Protein AF-V6LMS7-F1 (afdb_monomer_lite)

Sequence (254 aa):
MSVIQCRKATKDYTKKRDDMMTIQANDIIEVYKIEKNGWSHGKNLTTNTIGWFPHAFTVLNETENCDSQSQDYESLLNQELQIEHELRQKLVDVRQQKQLNIMFQIAPEAEELEQQNLLLKQQILLREKEVLLQKCELLRLLGTENDQIVYNNEVKNYSDLQKSQEKAVDTLSKLTEELTVQLVSEKTVCELQQKVDELNTKVRSARSESEGVKSKIVQDIGEQIKQQKDGRLEILLGIDYCDIADEYLKVVSK

Secondary structure (DSSP, 8-state):
----EEEEE-S-B--SSTTB--B-TT-EEEEEEE-TTSEEEEEETTT--EEEEEGGGEEE-TT--TTTTHHHHHHHHHHHHHHHHHHHHHHHHHHHHHHHHHHHHHHHHHHHHHHHHHHHHHHHHHHHHHHHHHHHHHHHHH--TTHHHHHHHHHHHHHHHHHHHHHHHHHHHHHHHHHHHHHHHHHHHHHHHHHHHHHHHHHHHHHHHHHHHHHHHHHHHHHHHHHHHHHHSSSS----HHHHHHHHHHHHT-

pLDDT: mean 79.02, std 15.74, range [36.0, 98.5]

InterPro domains:
  IPR001452 SH3 domain [PF00018] (8-55)
  IPR001452 SH3 domain [PS50002] (2-63)
  IPR001452 SH3 domain [SM00326] (5-62)
  IPR036028 SH3-like domain superfamily [SSF50044] (8-67)

Foldseek 3Di:
DDFPAKKFFQAWDDDPDPQADTDHGGWIWGFPDADPVQKTWTAGPVVRDTHIDGNVRIDGPPFDDPCVVVVVVVVVVVVVVVVVVVVVVVVVVVVVVVVVVVCVVVVVVVVVVVVVVVVVVVVVVVVVVVVVVVVLVVLVVVDDPVSVVVSVVVVVVVVVVVVVVVVVVVVVVVVVVVVVVVVVVVVVVVVVVVVVVVVVVVVVVVVVVVVVVVVVVVVVVVVVVVVVVVVPPPDDDPDDVVVVVVVVVVVVSD

Structure (mmCIF, N/CA/C/O backbone):
data_AF-V6LMS7-F1
#
_entry.id   AF-V6LMS7-F1
#
loop_
_atom_site.group_PDB
_atom_site.id
_atom_site.type_symbol
_atom_site.label_atom_id
_atom_site.label_alt_id
_atom_site.label_comp_id
_atom_site.label_asym_id
_atom_site.label_entity_id
_atom_site.label_seq_id
_atom_site.pdbx_PDB_ins_code
_atom_site.Cartn_x
_atom_site.Cartn_y
_atom_site.Cartn_z
_atom_site.occupancy
_atom_site.B_iso_or_equiv
_atom_site.auth_seq_id
_atom_site.auth_comp_id
_atom_site.auth_asym_id
_atom_site.auth_atom_id
_atom_site.pdbx_PDB_model_num
ATOM 1 N N . MET A 1 1 ? -23.914 9.404 23.014 1.00 65.31 1 MET A N 1
ATOM 2 C CA . MET A 1 1 ? -23.891 10.570 23.924 1.00 65.31 1 MET A CA 1
ATOM 3 C C . MET A 1 1 ? -23.020 10.165 25.090 1.00 65.31 1 MET A C 1
ATOM 5 O O . MET A 1 1 ? -23.283 9.105 25.636 1.00 65.31 1 MET 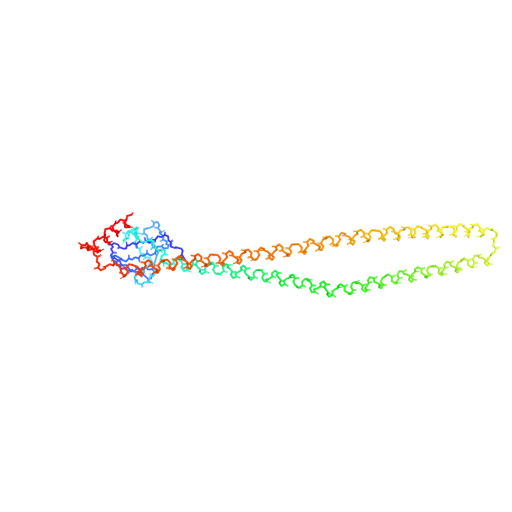A O 1
ATOM 9 N N . SER A 1 2 ? -21.963 10.907 25.405 1.00 81.44 2 SER A N 1
ATOM 10 C CA . SER A 1 2 ? -21.074 10.523 26.508 1.00 81.44 2 SER A CA 1
ATOM 11 C C . SER A 1 2 ? -21.737 10.822 27.854 1.00 81.44 2 SER A C 1
ATOM 13 O O . SER A 1 2 ? -22.373 11.868 28.005 1.00 81.44 2 SER A O 1
ATOM 15 N N . VAL A 1 3 ? -21.606 9.910 28.816 1.00 87.69 3 VAL A N 1
ATOM 16 C CA . VAL A 1 3 ? -22.052 10.129 30.198 1.00 87.69 3 VAL A CA 1
ATOM 17 C C . VAL A 1 3 ? -21.106 11.128 30.858 1.00 87.69 3 VAL A C 1
ATOM 19 O O . VAL A 1 3 ? -19.894 10.951 30.814 1.00 87.69 3 VAL A O 1
ATOM 22 N N . ILE A 1 4 ? -21.652 12.200 31.433 1.00 91.56 4 ILE A N 1
ATOM 23 C CA . ILE A 1 4 ? -20.877 13.203 32.176 1.00 91.56 4 ILE A CA 1
ATOM 24 C C . ILE A 1 4 ? -20.726 12.767 33.635 1.00 91.56 4 ILE A C 1
ATOM 26 O O . ILE A 1 4 ? -19.653 12.899 34.209 1.00 91.56 4 ILE A O 1
ATOM 30 N N . GLN A 1 5 ? -21.817 12.295 34.247 1.00 93.38 5 GLN A N 1
ATOM 31 C CA . GLN A 1 5 ? -21.855 11.862 35.647 1.00 93.38 5 GLN A CA 1
ATOM 32 C C . GLN A 1 5 ? -23.113 11.031 35.931 1.00 93.38 5 GLN A C 1
ATOM 34 O O . GLN A 1 5 ? -24.132 11.213 35.259 1.00 93.38 5 GLN A O 1
ATOM 39 N N . CYS A 1 6 ? -23.079 10.204 36.975 1.00 94.25 6 CYS A N 1
ATOM 40 C CA . CYS A 1 6 ? -24.257 9.522 37.513 1.00 94.25 6 CYS A CA 1
ATOM 41 C C . CYS A 1 6 ? -24.790 10.246 38.757 1.00 94.25 6 CYS A C 1
ATOM 43 O O . CYS A 1 6 ? -24.037 10.735 39.604 1.00 94.25 6 CYS A O 1
ATOM 45 N N . ARG A 1 7 ? -26.116 10.380 38.844 1.00 95.81 7 ARG A N 1
ATOM 46 C CA . ARG A 1 7 ? -26.793 11.078 39.945 1.00 95.81 7 ARG A CA 1
ATOM 47 C C . ARG A 1 7 ? -27.939 10.252 40.497 1.00 95.81 7 ARG A C 1
ATOM 49 O O . ARG A 1 7 ? -28.606 9.545 39.751 1.00 95.81 7 ARG A O 1
ATOM 56 N N . LYS A 1 8 ? -28.200 10.410 41.792 1.00 97.12 8 LYS A N 1
ATOM 57 C CA . LYS A 1 8 ? -29.325 9.790 42.491 1.00 97.12 8 LYS A CA 1
ATOM 58 C C . LYS A 1 8 ? -30.425 10.817 42.733 1.00 97.12 8 LYS A C 1
ATOM 60 O O . LYS A 1 8 ? -30.153 11.901 43.255 1.00 97.12 8 LYS A O 1
ATOM 65 N N . ALA A 1 9 ? -31.661 10.502 42.361 1.00 97.88 9 ALA A N 1
ATOM 66 C CA . ALA A 1 9 ? -32.815 11.347 42.640 1.00 97.88 9 ALA A CA 1
ATOM 67 C C . ALA A 1 9 ? -33.105 11.392 44.146 1.00 97.88 9 ALA A C 1
ATOM 69 O O . ALA A 1 9 ? -33.189 10.364 44.811 1.00 97.88 9 ALA A O 1
ATOM 70 N N . THR A 1 10 ? -33.259 12.590 44.702 1.00 98.12 10 THR A N 1
ATOM 71 C CA . THR A 1 10 ? -33.605 12.802 46.119 1.00 98.12 10 THR A CA 1
ATOM 72 C C . THR A 1 10 ? -35.082 13.107 46.322 1.00 98.12 10 THR A C 1
ATOM 74 O O . THR A 1 10 ? -35.565 13.065 47.452 1.00 98.12 10 THR A O 1
ATOM 77 N N . LYS A 1 11 ? -35.797 13.443 45.244 1.00 97.81 11 LYS A N 1
ATOM 78 C CA . LYS A 1 11 ? -37.213 13.812 45.251 1.00 97.81 11 LYS A CA 1
ATOM 79 C C . LYS A 1 11 ? -37.892 13.317 43.983 1.00 97.81 11 LYS A C 1
ATOM 81 O O . LYS A 1 11 ? -37.270 13.281 42.922 1.00 97.81 11 LYS A O 1
ATOM 86 N N . ASP A 1 12 ? -39.185 13.051 44.098 1.00 98.31 12 ASP A N 1
ATOM 87 C CA . ASP A 1 12 ? -40.026 12.720 42.955 1.00 98.31 12 ASP A CA 1
ATOM 88 C C . ASP A 1 12 ? -40.246 13.947 42.065 1.00 98.31 12 ASP A C 1
ATOM 90 O O . ASP A 1 12 ? -40.423 15.074 42.541 1.00 98.31 12 ASP A O 1
ATOM 94 N N . TYR A 1 13 ? -40.286 13.723 40.758 1.00 98.19 13 TYR A N 1
ATOM 95 C CA . TYR A 1 13 ? -40.659 14.727 39.775 1.00 98.19 13 TYR A CA 1
ATOM 96 C C . TYR A 1 13 ? -41.455 14.085 38.641 1.00 98.19 13 TYR A C 1
ATOM 98 O O . TYR A 1 13 ? -40.996 13.152 37.986 1.00 98.19 13 TYR A O 1
ATOM 106 N N . THR A 1 14 ? -42.648 14.619 38.384 1.00 98.38 14 THR A N 1
ATOM 107 C CA . THR A 1 14 ? -43.519 14.187 37.287 1.00 98.38 14 THR A CA 1
ATOM 108 C C . THR A 1 14 ? -43.312 15.074 36.067 1.00 98.38 14 THR A C 1
ATOM 110 O O . THR A 1 14 ? -43.386 16.305 36.163 1.00 98.38 14 THR A O 1
ATOM 113 N N . LYS A 1 15 ? -43.083 14.449 34.906 1.00 97.62 15 LYS A N 1
ATOM 114 C CA . LYS A 1 15 ? -42.881 15.173 33.647 1.00 97.62 15 LYS A CA 1
ATOM 115 C C . LYS A 1 15 ? -44.103 16.019 33.274 1.00 97.62 15 LYS A C 1
ATOM 117 O O . LYS A 1 15 ? -45.241 15.605 33.478 1.00 97.62 15 LYS A O 1
ATOM 122 N N . LYS A 1 16 ? -43.861 17.195 32.685 1.00 97.62 16 LYS A N 1
ATOM 123 C CA . LYS A 1 16 ? -44.916 18.109 32.190 1.00 97.62 16 LYS A CA 1
ATOM 124 C C . LYS A 1 16 ? -44.983 18.209 30.665 1.00 97.62 16 LYS A C 1
ATOM 126 O O . LYS A 1 16 ? -45.934 18.771 30.135 1.00 97.62 16 LYS A O 1
ATOM 131 N N . ARG A 1 17 ? -43.957 17.714 29.976 1.00 97.56 17 ARG A N 1
ATOM 132 C CA . ARG A 1 17 ? -43.821 17.699 28.517 1.00 97.56 17 ARG A CA 1
ATOM 133 C C . ARG A 1 17 ? -43.249 16.356 28.080 1.00 97.56 17 ARG A C 1
ATOM 135 O O . ARG A 1 17 ? -42.682 15.635 28.902 1.00 97.56 17 ARG A O 1
ATOM 142 N N . ASP A 1 18 ? -43.359 16.045 26.797 1.00 97.56 18 ASP A N 1
ATOM 143 C CA . ASP A 1 18 ? -42.912 14.756 26.259 1.00 97.56 18 ASP A CA 1
ATOM 144 C C . ASP A 1 18 ? -41.391 14.600 26.212 1.00 97.56 18 ASP A C 1
ATOM 146 O O . ASP A 1 18 ? -40.895 13.484 26.316 1.00 97.56 18 ASP A O 1
ATOM 150 N N . ASP A 1 19 ? -40.653 15.709 26.138 1.00 97.81 19 ASP A N 1
ATOM 151 C CA . ASP A 1 19 ? -39.189 15.736 26.206 1.00 97.81 19 ASP A CA 1
ATOM 152 C C . ASP A 1 19 ? -38.645 15.623 27.642 1.00 97.81 19 ASP A C 1
ATOM 154 O O . ASP A 1 19 ? -37.434 15.537 27.848 1.00 97.81 19 ASP A O 1
ATOM 158 N N . MET A 1 20 ? -39.527 15.657 28.645 1.00 98.12 20 MET A N 1
ATOM 159 C CA . MET A 1 20 ? -39.172 15.560 30.057 1.00 98.12 20 MET A CA 1
ATOM 160 C C . MET A 1 20 ? -39.294 14.123 30.569 1.00 98.12 20 MET A C 1
ATOM 162 O O . MET A 1 20 ? -40.116 13.329 30.111 1.00 98.12 20 MET A O 1
ATOM 166 N N . MET A 1 21 ? -38.508 13.813 31.591 1.00 98.25 21 MET A N 1
ATOM 167 C CA . MET A 1 21 ? -38.458 12.504 32.228 1.00 98.25 21 MET A CA 1
ATOM 168 C C . MET A 1 21 ? -39.095 12.556 33.617 1.00 98.25 21 MET A C 1
ATOM 170 O O . MET A 1 21 ? -38.891 13.509 34.367 1.00 98.25 21 MET A O 1
ATOM 174 N N . THR A 1 22 ? -39.876 11.526 33.954 1.00 98.38 22 THR A N 1
ATOM 175 C CA . THR A 1 22 ? -40.362 11.325 35.328 1.00 98.38 22 THR A CA 1
ATOM 176 C C . THR A 1 22 ? -39.279 10.606 36.120 1.00 98.38 22 THR A C 1
ATOM 178 O O . THR A 1 22 ? -38.701 9.641 35.621 1.00 98.38 22 THR A O 1
ATOM 181 N N . ILE A 1 23 ? -38.998 11.083 37.328 1.00 98.19 23 ILE A N 1
ATOM 182 C CA . ILE A 1 23 ? -38.011 10.488 38.235 1.00 98.19 23 ILE A CA 1
ATOM 183 C C . ILE A 1 23 ? -38.658 10.276 39.602 1.00 98.19 23 ILE A C 1
ATOM 185 O O . ILE A 1 23 ? -39.459 11.103 40.042 1.00 98.19 23 ILE A O 1
ATOM 189 N N . GLN A 1 24 ? -38.334 9.164 40.247 1.00 98.50 24 GLN A N 1
ATOM 190 C CA . GLN A 1 24 ? -38.743 8.833 41.609 1.00 98.50 24 GLN A CA 1
ATOM 191 C C . GLN A 1 24 ? -37.535 8.910 42.541 1.00 98.50 24 GLN A C 1
ATOM 193 O O . GLN A 1 24 ? -36.394 8.711 42.125 1.00 98.50 24 GLN A O 1
ATOM 198 N N . ALA A 1 25 ? -37.762 9.232 43.811 1.00 97.88 25 ALA A N 1
ATOM 199 C CA . ALA A 1 25 ? -36.716 9.276 44.815 1.00 97.88 25 ALA A CA 1
ATOM 200 C C . ALA A 1 25 ? -35.984 7.927 44.874 1.00 97.88 25 ALA A C 1
ATOM 202 O O . ALA A 1 25 ? -36.598 6.865 44.930 1.00 97.88 25 ALA A O 1
ATOM 203 N N . ASN A 1 26 ? -34.656 8.004 44.913 1.00 96.25 26 ASN A N 1
ATOM 204 C CA . ASN A 1 26 ? -33.688 6.918 44.780 1.00 96.25 26 ASN A CA 1
ATOM 205 C C . ASN A 1 26 ? -33.416 6.385 43.366 1.00 96.25 26 ASN A C 1
ATOM 207 O O . ASN A 1 26 ? -32.525 5.547 43.250 1.00 96.25 26 ASN A O 1
ATOM 211 N N . ASP A 1 27 ? -34.061 6.890 42.310 1.00 96.88 27 ASP A N 1
ATOM 212 C CA . ASP A 1 27 ? -33.671 6.543 40.936 1.00 96.88 27 ASP A CA 1
ATOM 213 C C . ASP A 1 27 ? -32.216 6.934 40.644 1.00 96.88 27 ASP A C 1
ATOM 215 O O . ASP A 1 27 ? -31.754 8.003 41.057 1.00 96.88 27 ASP A O 1
ATOM 219 N N . ILE A 1 28 ? -31.517 6.094 39.877 1.00 96.12 28 ILE A N 1
ATOM 220 C CA . ILE A 1 28 ? -30.165 6.366 39.375 1.00 96.12 28 ILE A CA 1
ATOM 221 C C . ILE A 1 28 ? -30.257 6.839 37.927 1.00 96.12 28 ILE A C 1
ATOM 223 O O . ILE A 1 28 ? -30.928 6.229 37.093 1.00 96.12 28 ILE A O 1
ATOM 227 N N . ILE A 1 29 ? -29.603 7.960 37.636 1.00 96.56 29 ILE A N 1
ATOM 228 C CA . ILE A 1 29 ? -29.723 8.663 36.363 1.00 96.56 29 ILE A CA 1
ATOM 229 C C . ILE A 1 29 ? -28.335 8.934 35.790 1.00 96.56 29 ILE A C 1
ATOM 231 O O . ILE A 1 29 ? -27.528 9.639 36.402 1.00 96.56 29 ILE A O 1
ATOM 235 N N . GLU A 1 30 ? -28.094 8.445 34.577 1.00 95.62 30 GLU A N 1
ATOM 236 C CA . GLU A 1 30 ? -26.946 8.841 33.762 1.00 95.62 30 GLU A CA 1
ATOM 237 C C . GLU A 1 30 ? -27.196 10.223 33.168 1.00 95.62 30 GLU A C 1
ATOM 239 O O . GLU A 1 30 ? -28.151 10.422 32.417 1.00 95.62 30 GLU A O 1
ATOM 244 N N . VAL A 1 31 ? -26.342 11.195 33.476 1.00 96.38 31 VAL A N 1
ATOM 245 C CA . VAL A 1 31 ? -26.478 12.563 32.969 1.00 96.38 31 VAL A CA 1
ATOM 246 C C . VAL A 1 31 ? -25.613 12.747 31.731 1.00 96.38 31 VAL A C 1
ATOM 248 O O . VAL A 1 31 ? -24.392 12.645 31.803 1.00 96.38 31 VAL A O 1
ATOM 251 N N . TYR A 1 32 ? -26.238 13.086 30.603 1.00 96.19 32 TYR A N 1
ATOM 252 C CA . TYR A 1 32 ? -25.565 13.342 29.323 1.00 96.19 32 TYR A CA 1
ATOM 253 C C . TYR A 1 32 ? -25.293 14.830 29.083 1.00 96.19 32 TYR A C 1
ATOM 255 O O . TYR A 1 32 ? -24.389 15.184 28.331 1.00 96.19 32 TYR A O 1
ATOM 263 N N . LYS A 1 33 ? -26.095 15.723 29.678 1.00 96.69 33 LYS A N 1
ATOM 264 C CA . LYS A 1 33 ? -25.950 17.179 29.531 1.00 96.69 33 LYS A CA 1
ATOM 265 C C . LYS A 1 33 ? -26.510 17.910 30.748 1.00 96.69 33 LYS A C 1
ATOM 267 O O . LYS A 1 33 ? -27.556 17.533 31.268 1.00 96.69 33 LYS A O 1
ATOM 272 N N . ILE A 1 34 ? -25.849 18.993 31.154 1.00 97.12 34 ILE A N 1
ATOM 273 C CA . ILE A 1 34 ? -26.314 19.914 32.200 1.00 97.12 34 ILE A CA 1
ATOM 274 C C . ILE A 1 34 ? -26.419 21.310 31.586 1.00 97.12 34 ILE A C 1
ATOM 276 O O . ILE A 1 34 ? -25.476 21.788 30.957 1.00 97.12 34 ILE A O 1
ATOM 280 N N . GLU A 1 35 ? -27.563 21.966 31.750 1.00 97.25 35 GLU A N 1
ATOM 281 C CA . GLU A 1 35 ? -27.782 23.335 31.293 1.00 97.25 35 GLU A CA 1
ATOM 282 C C . GLU A 1 35 ? -27.681 24.344 32.437 1.00 97.25 35 GLU A C 1
ATOM 284 O O . GLU A 1 35 ? -28.013 24.071 33.590 1.00 97.25 35 GLU A O 1
ATOM 289 N N . LYS A 1 36 ? -27.259 25.569 32.099 1.00 96.06 36 LYS A N 1
ATOM 290 C CA . LYS A 1 36 ? -27.108 26.674 33.061 1.00 96.06 36 LYS A CA 1
ATOM 291 C C . LYS A 1 36 ? -28.428 27.089 33.726 1.00 96.06 36 LYS A C 1
AT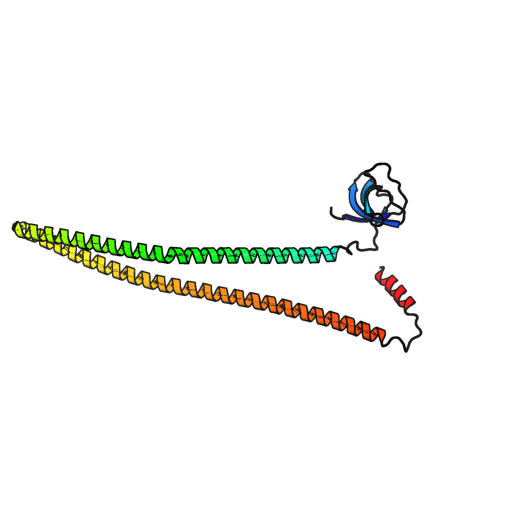OM 293 O O . LYS A 1 36 ? -28.405 27.722 34.772 1.00 96.06 36 LYS A O 1
ATOM 298 N N . ASN A 1 37 ? -29.567 26.732 33.131 1.00 96.12 37 ASN A N 1
ATOM 299 C CA . ASN A 1 37 ? -30.912 26.981 33.662 1.00 96.12 37 ASN A CA 1
ATOM 300 C C . ASN A 1 37 ? -31.325 25.990 34.772 1.00 96.12 37 ASN A C 1
ATOM 302 O O . ASN A 1 37 ? -32.468 26.036 35.224 1.00 96.12 37 ASN A O 1
ATOM 306 N N . GLY A 1 38 ? -30.434 25.083 35.189 1.00 97.25 38 GLY A N 1
ATOM 307 C CA . GLY A 1 38 ? -30.708 24.105 36.241 1.00 97.25 38 GLY A CA 1
ATOM 308 C C . GLY A 1 38 ? -31.424 22.844 35.757 1.00 97.25 38 GLY A C 1
ATOM 309 O O . GLY A 1 38 ? -31.912 22.075 36.585 1.00 97.25 38 GLY A O 1
ATOM 310 N N . TRP A 1 39 ? -31.485 22.606 34.445 1.00 98.06 39 TRP A N 1
ATOM 311 C CA . TRP A 1 39 ? -31.994 21.365 33.866 1.00 98.06 39 TRP A CA 1
ATOM 312 C C . TRP A 1 39 ? -30.863 20.416 33.488 1.00 98.06 39 TRP A C 1
ATOM 314 O O . TRP A 1 39 ? -29.745 20.817 33.168 1.00 98.06 39 TRP A O 1
ATOM 324 N N . SER A 1 40 ? -31.148 19.124 33.540 1.00 98.25 40 SER A N 1
ATOM 325 C CA . SER A 1 40 ? -30.244 18.072 33.091 1.00 98.25 40 SER A CA 1
ATOM 326 C C . SER A 1 40 ? -30.976 17.130 32.154 1.00 98.25 40 SER A C 1
ATOM 328 O O . SER A 1 40 ? -32.165 16.879 32.332 1.00 98.25 40 SER A O 1
ATOM 330 N N . HIS A 1 41 ? -30.267 16.639 31.146 1.00 98.12 41 HIS A N 1
ATOM 331 C CA . HIS A 1 41 ? -30.753 15.625 30.223 1.00 98.12 41 HIS A CA 1
ATOM 332 C C . HIS A 1 41 ? -30.012 14.327 30.504 1.00 98.12 41 HIS A C 1
ATOM 334 O O . HIS A 1 41 ? -28.780 14.326 30.593 1.00 98.12 41 HIS A O 1
ATOM 340 N N . GLY A 1 42 ? -30.749 13.234 30.640 1.00 97.44 42 GLY A N 1
ATOM 341 C CA . GLY A 1 42 ? -30.172 11.959 31.029 1.00 97.44 42 GLY A CA 1
ATOM 342 C C . GLY A 1 42 ? -31.111 10.785 30.824 1.00 97.44 42 GLY A C 1
ATOM 343 O O . GLY A 1 42 ? -32.218 10.955 30.312 1.00 97.44 42 GLY A O 1
ATOM 344 N N . LYS A 1 43 ? -30.649 9.606 31.235 1.00 97.56 43 LYS A N 1
ATOM 345 C CA . LYS A 1 43 ? -31.394 8.350 31.193 1.00 97.56 43 LYS A CA 1
ATOM 346 C C . LYS A 1 43 ? -31.602 7.816 32.601 1.00 97.56 43 LYS A C 1
ATOM 348 O O . LYS A 1 43 ? -30.639 7.625 33.337 1.00 97.56 43 LYS A O 1
ATOM 353 N N . ASN A 1 44 ? -32.852 7.569 32.966 1.00 97.00 44 ASN A N 1
ATOM 354 C CA . ASN A 1 44 ? -33.197 6.885 34.205 1.00 97.00 44 ASN A CA 1
ATOM 355 C C . ASN A 1 44 ? -32.928 5.385 34.025 1.00 97.00 44 ASN A C 1
ATOM 357 O O . ASN A 1 44 ? -33.535 4.749 33.162 1.00 97.00 44 ASN A O 1
ATOM 361 N N . LEU A 1 45 ? -32.014 4.829 34.817 1.00 94.81 45 LEU A N 1
ATOM 362 C CA . LEU A 1 45 ? -31.595 3.431 34.709 1.00 94.81 45 LEU A CA 1
ATOM 363 C C . LEU A 1 45 ? -32.666 2.452 35.205 1.00 94.81 45 LEU A C 1
ATOM 365 O O . LEU A 1 45 ? -32.747 1.339 34.695 1.00 94.81 45 LEU A O 1
ATOM 369 N N . THR A 1 46 ? -33.534 2.880 36.125 1.00 92.88 46 THR A N 1
ATOM 370 C CA . THR A 1 46 ? -34.659 2.078 36.625 1.00 92.88 46 THR A CA 1
ATOM 371 C C . THR A 1 46 ? -35.722 1.881 35.544 1.00 92.88 46 THR A C 1
ATOM 373 O O . THR A 1 46 ? -36.229 0.781 35.341 1.00 92.88 46 THR A O 1
ATOM 376 N N . THR A 1 47 ? -36.078 2.956 34.834 1.00 95.94 47 THR A N 1
ATOM 377 C CA . THR A 1 47 ? -37.201 2.949 33.876 1.00 95.94 47 THR A CA 1
ATOM 378 C C . THR A 1 47 ? -36.765 2.873 32.413 1.00 95.94 47 THR A C 1
ATOM 380 O O . THR A 1 47 ? -37.613 2.747 31.531 1.00 95.94 47 THR A O 1
ATOM 383 N N . ASN A 1 48 ? -35.461 2.975 32.131 1.00 96.00 48 ASN A N 1
ATOM 384 C CA . ASN A 1 48 ? -34.876 3.120 30.793 1.00 96.00 48 ASN A CA 1
ATOM 385 C C . ASN A 1 48 ? -35.417 4.309 29.973 1.00 96.00 48 ASN A C 1
ATOM 387 O O . ASN A 1 48 ? -35.211 4.373 28.760 1.00 96.00 48 ASN A O 1
ATOM 391 N N . THR A 1 49 ? -36.082 5.271 30.614 1.00 97.38 49 THR A N 1
ATOM 392 C CA . THR A 1 49 ? -36.583 6.475 29.942 1.00 97.38 49 THR A CA 1
ATOM 393 C C . THR A 1 49 ? -35.481 7.525 29.809 1.00 97.38 49 THR A C 1
ATOM 395 O O . THR A 1 49 ? -34.569 7.581 30.632 1.00 97.38 49 THR A O 1
ATOM 398 N N . ILE A 1 50 ? -35.541 8.338 28.751 1.00 98.00 50 ILE A N 1
ATOM 399 C CA . ILE A 1 50 ? -34.586 9.420 28.476 1.00 98.00 50 ILE A CA 1
ATOM 400 C C . ILE A 1 50 ? -35.356 10.735 28.418 1.00 98.00 50 ILE A C 1
ATOM 402 O O . ILE A 1 50 ? -36.414 10.800 27.793 1.00 98.00 50 ILE A O 1
ATOM 406 N N . GLY A 1 51 ? -34.821 11.784 29.037 1.00 98.12 51 GLY A N 1
ATOM 407 C CA . GLY A 1 51 ? -35.380 13.124 28.902 1.00 98.12 51 GLY A CA 1
ATOM 408 C C . GLY A 1 51 ? -34.802 14.143 29.875 1.00 98.12 51 GLY A C 1
ATOM 409 O O . GLY A 1 51 ? -33.823 13.898 30.585 1.00 98.12 51 GLY A O 1
ATOM 410 N N . TRP A 1 52 ? -35.428 15.317 29.888 1.00 98.44 52 TRP A N 1
ATOM 411 C CA . TRP A 1 52 ? -35.068 16.437 30.751 1.00 98.44 52 TRP A CA 1
ATOM 412 C C . TRP A 1 52 ? -35.680 16.326 32.147 1.00 98.44 52 TRP A C 1
ATOM 414 O O . TRP A 1 52 ? -36.867 16.038 32.298 1.00 98.44 52 TRP A O 1
ATOM 424 N N . PHE A 1 53 ? -34.891 16.634 33.171 1.00 98.38 53 PHE A N 1
ATOM 425 C CA . PHE A 1 53 ? -35.329 16.688 34.563 1.00 98.38 53 PHE A CA 1
ATOM 426 C C . PHE A 1 53 ? -34.628 17.833 35.321 1.00 98.38 53 PHE A C 1
ATOM 428 O O . PHE A 1 53 ? -33.561 18.300 34.900 1.00 98.38 53 PHE A O 1
ATOM 435 N N . PRO A 1 54 ? -35.199 18.322 36.436 1.00 98.25 54 PRO A N 1
ATOM 436 C CA . PRO A 1 54 ? -34.572 19.371 37.231 1.00 98.25 54 PRO A CA 1
ATOM 437 C C . PRO A 1 54 ? -33.313 18.855 37.936 1.00 98.25 54 PRO A C 1
ATOM 439 O O . PRO A 1 54 ? -33.374 17.930 38.746 1.00 98.25 54 PRO A O 1
ATOM 442 N N . HIS A 1 55 ? -32.170 19.499 37.702 1.00 97.75 55 HIS A N 1
ATOM 443 C CA . HIS A 1 55 ? -30.889 19.102 38.295 1.00 97.75 55 HIS A CA 1
ATOM 444 C C . HIS A 1 55 ? -30.938 19.100 39.831 1.00 97.75 55 HIS A C 1
ATOM 446 O O . HIS A 1 55 ? -30.405 18.201 40.479 1.00 97.75 55 HIS A O 1
ATOM 452 N N . ALA A 1 56 ? -31.649 20.071 40.413 1.00 98.00 56 ALA A N 1
ATOM 453 C CA . ALA A 1 56 ? -31.798 20.250 41.858 1.00 98.00 56 ALA A CA 1
ATOM 454 C C . ALA A 1 56 ? -32.514 19.090 42.582 1.00 98.00 56 ALA A C 1
ATOM 456 O O . ALA A 1 56 ? -32.487 19.031 43.808 1.00 98.00 56 ALA A O 1
ATOM 457 N N . PHE A 1 57 ? -33.161 18.177 41.849 1.00 98.19 57 PHE A N 1
ATOM 458 C CA . PHE A 1 57 ? -33.861 17.013 42.408 1.00 98.19 57 PHE A CA 1
ATOM 459 C C . PHE A 1 57 ? -32.940 15.796 42.532 1.00 98.19 57 PHE A C 1
ATOM 461 O O . PHE A 1 57 ? -33.393 14.698 42.840 1.00 98.19 57 PHE A O 1
ATOM 468 N N . THR A 1 58 ? -31.646 15.978 42.276 1.00 97.50 58 THR A N 1
ATOM 469 C CA . THR A 1 58 ? -30.668 14.897 42.243 1.00 97.50 58 THR A CA 1
ATOM 470 C C . THR A 1 58 ? -29.378 15.309 42.943 1.00 97.50 58 THR A C 1
ATOM 472 O O . THR A 1 58 ? -28.989 16.479 42.913 1.00 97.50 58 THR A O 1
ATOM 475 N N . VAL A 1 59 ? -28.678 14.348 43.533 1.00 97.25 59 VAL A N 1
ATOM 476 C CA . VAL A 1 59 ? -27.340 14.514 44.125 1.00 97.25 59 VAL A CA 1
ATOM 477 C C . VAL A 1 59 ? -26.333 13.654 43.372 1.00 97.25 59 VAL A C 1
ATOM 479 O O . VAL A 1 59 ? -26.723 12.703 42.696 1.00 97.25 59 VAL A O 1
ATOM 482 N N . LEU A 1 60 ? -25.049 14.013 43.436 1.00 95.00 60 LEU A N 1
ATOM 483 C CA . LEU A 1 60 ? -23.989 13.163 42.894 1.00 95.00 60 LEU A CA 1
ATOM 484 C C . LEU A 1 60 ? -24.055 11.795 43.574 1.00 95.00 60 LEU A C 1
ATOM 486 O O . LEU A 1 60 ? -24.152 11.724 44.798 1.00 95.00 60 LEU A O 1
ATOM 490 N N . ASN A 1 61 ? -24.061 10.729 42.774 1.00 90.62 61 ASN A N 1
ATOM 491 C CA . ASN A 1 61 ? -23.963 9.380 43.306 1.00 90.62 61 ASN A CA 1
ATOM 492 C C . ASN A 1 61 ? -22.474 9.040 43.424 1.00 90.62 61 ASN A C 1
ATOM 494 O O . ASN A 1 61 ? -21.862 8.625 42.447 1.00 90.62 61 ASN A O 1
ATOM 498 N N . GLU A 1 62 ? -21.881 9.299 44.589 1.00 79.00 62 GLU A N 1
ATOM 499 C CA . GLU A 1 62 ? -20.444 9.079 44.839 1.00 79.00 62 GLU A CA 1
ATOM 500 C C . GLU A 1 62 ? -20.082 7.590 44.958 1.00 79.00 62 GLU A C 1
ATOM 502 O O . GLU A 1 62 ? -18.911 7.235 44.899 1.00 79.00 62 GLU A O 1
ATOM 507 N N . THR A 1 63 ? -21.076 6.717 45.136 1.00 61.75 63 THR A N 1
ATOM 508 C CA . THR A 1 63 ? -20.865 5.356 45.645 1.00 61.75 63 THR A CA 1
ATOM 509 C C . THR A 1 63 ? -20.813 4.260 44.591 1.00 61.75 63 THR A C 1
ATOM 511 O O . THR A 1 63 ? -20.490 3.130 44.934 1.00 61.75 63 THR A O 1
ATOM 514 N N . GLU A 1 64 ? -21.066 4.548 43.316 1.00 54.50 64 GLU A N 1
ATOM 515 C CA . GLU A 1 64 ? -21.009 3.518 42.279 1.00 54.50 64 GLU A CA 1
ATOM 516 C C . GLU A 1 64 ? -20.360 4.086 41.023 1.00 54.50 64 GLU A C 1
ATOM 518 O O . GLU A 1 64 ? -20.935 4.924 40.324 1.00 54.50 64 GLU A O 1
ATOM 523 N N . ASN A 1 65 ? -19.143 3.608 40.749 1.00 52.97 65 ASN A N 1
ATOM 524 C CA . ASN A 1 65 ? -18.541 3.656 39.426 1.00 52.97 65 ASN A CA 1
ATOM 525 C C . ASN A 1 65 ? -19.591 3.144 38.433 1.00 52.97 65 ASN A C 1
ATOM 527 O O . ASN A 1 65 ? -19.849 1.943 38.350 1.00 52.97 65 ASN A O 1
ATOM 531 N N . CYS A 1 66 ? -20.185 4.054 37.666 1.00 49.47 66 CYS A N 1
ATOM 532 C CA . CYS A 1 66 ? -21.086 3.775 36.544 1.00 49.47 66 CYS A CA 1
ATOM 533 C C . CYS A 1 66 ? -20.344 3.095 35.362 1.00 49.47 66 CYS A C 1
ATOM 535 O O . CYS A 1 66 ? -20.736 3.230 34.209 1.00 49.47 66 CYS A O 1
ATOM 537 N N . ASP A 1 67 ? -19.258 2.371 35.651 1.00 54.56 67 ASP A N 1
ATOM 538 C CA . ASP A 1 67 ? -18.333 1.740 34.709 1.00 54.56 67 ASP A CA 1
ATOM 539 C C . ASP A 1 67 ? -18.639 0.254 34.491 1.00 54.56 67 ASP A C 1
ATOM 541 O O . ASP A 1 67 ? -17.944 -0.418 33.730 1.00 54.56 67 ASP A O 1
ATOM 545 N N . SER A 1 68 ? -19.695 -0.286 35.102 1.00 53.88 68 SER A N 1
ATOM 546 C CA . SER A 1 68 ? -20.070 -1.701 34.966 1.00 53.88 68 SER A CA 1
ATOM 547 C C . SER A 1 68 ? -20.600 -2.084 33.575 1.00 53.88 68 SER A C 1
ATOM 549 O O . SER A 1 68 ? -20.876 -3.256 33.340 1.00 53.88 68 SER A O 1
ATOM 551 N N . GLN A 1 69 ? -20.672 -1.140 32.627 1.00 53.00 69 GLN A N 1
ATOM 552 C CA . GLN A 1 69 ? -20.818 -1.435 31.193 1.00 53.00 69 GLN A CA 1
ATOM 553 C C . GLN A 1 69 ? -19.564 -1.115 30.359 1.00 53.00 69 GLN A C 1
ATOM 555 O O . GLN A 1 69 ? -19.527 -1.459 29.185 1.00 53.00 69 GLN A O 1
ATOM 560 N N . SER A 1 70 ? -18.525 -0.496 30.929 1.00 58.31 70 SER A N 1
ATOM 561 C CA . SER A 1 70 ? -17.338 -0.030 30.189 1.00 58.31 70 SER A CA 1
ATOM 562 C C . SER A 1 70 ? -16.419 -1.174 29.731 1.00 58.31 70 SER A C 1
ATOM 564 O O . SER A 1 70 ? -15.857 -1.128 28.637 1.00 58.31 70 SER A O 1
ATOM 566 N N . GLN A 1 71 ? -16.318 -2.248 30.522 1.00 58.62 71 GLN A N 1
ATOM 567 C CA . GLN A 1 71 ? -15.388 -3.351 30.239 1.00 58.62 71 GLN A CA 1
ATOM 568 C C . GLN A 1 71 ? -15.753 -4.150 28.975 1.00 58.62 71 GLN A C 1
ATOM 570 O O . GLN A 1 71 ? -14.858 -4.561 28.233 1.00 58.62 71 GLN A O 1
ATOM 575 N N . ASP A 1 72 ? -17.046 -4.300 28.671 1.00 69.69 72 ASP A N 1
ATOM 576 C CA . ASP A 1 72 ? -17.495 -5.002 27.460 1.00 69.69 72 ASP A CA 1
ATOM 577 C C . ASP A 1 72 ? -17.267 -4.165 26.190 1.00 69.69 72 ASP A C 1
ATOM 579 O O . ASP A 1 72 ? -16.895 -4.706 25.147 1.00 69.69 72 ASP A O 1
ATOM 583 N N . TYR A 1 73 ? -17.407 -2.835 26.268 1.00 77.31 73 TYR A N 1
ATOM 584 C CA . TYR A 1 73 ? -17.105 -1.950 25.137 1.00 77.31 73 TYR A CA 1
ATOM 585 C C . TYR A 1 73 ? -15.611 -1.888 24.836 1.00 77.31 73 TYR A C 1
ATOM 587 O O . TYR A 1 73 ? -15.231 -1.883 23.668 1.00 77.31 73 TYR A O 1
ATOM 595 N N . GLU A 1 74 ? -14.759 -1.864 25.859 1.00 81.00 74 GLU A N 1
ATOM 596 C CA . GLU A 1 74 ? -13.310 -1.831 25.659 1.00 81.00 74 GLU A CA 1
ATOM 597 C C . GLU A 1 74 ? -12.795 -3.148 25.056 1.00 81.00 74 GLU A C 1
ATOM 599 O O . GLU A 1 74 ? -11.933 -3.135 24.175 1.00 81.00 74 GLU A O 1
ATOM 604 N N . SER A 1 75 ? -13.384 -4.288 25.438 1.00 85.12 75 SER A N 1
ATOM 605 C CA . SER A 1 75 ? -13.101 -5.582 24.806 1.00 85.12 75 SER A CA 1
ATOM 606 C C . SER A 1 75 ? -13.499 -5.603 23.323 1.00 85.12 75 SER A C 1
ATOM 608 O O . SER A 1 75 ? -12.679 -5.955 22.469 1.00 85.12 75 SER A O 1
ATOM 610 N N . LEU A 1 76 ? -14.717 -5.152 22.999 1.00 84.69 76 LEU A N 1
ATOM 611 C CA . LEU A 1 76 ? -15.204 -5.073 21.617 1.00 84.69 76 LEU A CA 1
ATOM 612 C C . LEU A 1 76 ? -14.378 -4.101 20.764 1.00 84.69 76 LEU A C 1
ATOM 614 O O . LEU A 1 76 ? -14.045 -4.418 19.623 1.00 84.69 76 LEU A O 1
ATOM 618 N N . LEU A 1 77 ? -13.996 -2.950 21.323 1.00 83.44 77 LEU A N 1
ATOM 619 C CA . LEU A 1 77 ? -13.183 -1.950 20.632 1.00 83.44 77 LEU A CA 1
ATOM 620 C C . LEU A 1 77 ? -11.779 -2.484 20.313 1.00 83.44 77 LEU A C 1
ATOM 622 O O . LEU A 1 77 ? -11.269 -2.282 19.212 1.00 83.44 77 LEU A O 1
ATOM 626 N N . ASN A 1 78 ? -11.164 -3.210 21.249 1.00 86.06 78 ASN A N 1
ATOM 627 C CA . ASN A 1 78 ? -9.870 -3.852 21.020 1.00 86.06 78 ASN A CA 1
ATOM 628 C C . ASN A 1 78 ? -9.959 -4.952 19.951 1.00 86.06 78 ASN A C 1
ATOM 630 O O . ASN A 1 78 ? -9.063 -5.068 19.112 1.00 86.06 78 ASN A O 1
ATOM 634 N N . GLN A 1 79 ? -11.053 -5.720 19.936 1.00 91.69 79 GLN A N 1
ATOM 635 C CA . GLN A 1 79 ? -11.303 -6.715 18.895 1.00 91.69 79 GLN A CA 1
ATOM 636 C C . GLN A 1 79 ? -11.466 -6.059 17.514 1.00 91.69 79 GLN A C 1
ATOM 638 O O . GLN A 1 79 ? -10.886 -6.535 16.537 1.00 91.69 79 GLN A O 1
ATOM 643 N N . GLU A 1 80 ? -12.206 -4.953 17.424 1.00 93.69 80 GLU A N 1
ATOM 644 C CA . GLU A 1 80 ? -12.393 -4.203 16.178 1.00 93.69 80 GLU A CA 1
ATOM 645 C C . GLU A 1 80 ? -11.065 -3.639 15.647 1.00 93.69 80 GLU A C 1
ATOM 647 O O . GLU A 1 80 ? -10.740 -3.826 14.472 1.00 93.69 80 GLU A O 1
ATOM 652 N N . LEU A 1 81 ? -10.241 -3.050 16.521 1.00 93.50 81 LEU A N 1
ATOM 653 C CA . LEU A 1 81 ? -8.902 -2.563 16.170 1.00 93.50 81 LEU A CA 1
ATOM 654 C C . LEU A 1 81 ? -7.981 -3.684 15.669 1.00 93.50 81 LEU A C 1
ATOM 656 O O . LEU A 1 81 ? -7.211 -3.487 14.724 1.00 93.50 81 LEU A O 1
ATOM 660 N N . GLN A 1 82 ? -8.059 -4.871 16.272 1.00 91.00 82 GLN A N 1
ATOM 661 C CA . GLN A 1 82 ? -7.266 -6.023 15.848 1.00 91.00 82 GLN A CA 1
ATOM 662 C C . GLN A 1 82 ? -7.685 -6.517 14.456 1.00 91.00 82 GLN A C 1
ATOM 664 O O . GLN A 1 82 ? -6.820 -6.778 13.615 1.00 91.00 82 GLN A O 1
ATOM 669 N N . ILE A 1 83 ? -8.994 -6.583 14.189 1.00 94.00 83 ILE A N 1
ATOM 670 C CA . ILE A 1 83 ? -9.539 -6.931 12.869 1.00 94.00 83 ILE A CA 1
ATOM 671 C C . ILE A 1 83 ? -9.105 -5.895 11.827 1.00 94.00 83 ILE A C 1
ATOM 673 O O . ILE A 1 83 ? -8.664 -6.264 10.736 1.00 94.00 83 ILE A O 1
ATOM 677 N N . GLU A 1 84 ? -9.180 -4.602 12.151 1.00 94.50 84 GLU A N 1
ATOM 678 C CA . GLU A 1 84 ? -8.754 -3.532 11.248 1.00 94.50 84 GLU A CA 1
ATOM 679 C C . GLU A 1 84 ? -7.263 -3.655 10.899 1.00 94.50 84 GLU A C 1
ATOM 681 O O . GLU A 1 84 ? -6.885 -3.576 9.726 1.00 94.50 84 GLU A O 1
ATOM 686 N N . HIS A 1 85 ? -6.410 -3.901 11.896 1.00 92.31 85 HIS A N 1
ATOM 687 C CA . HIS A 1 85 ? -4.982 -4.113 11.681 1.00 92.31 85 HIS A CA 1
ATOM 688 C C . HIS A 1 85 ? -4.714 -5.344 10.797 1.00 92.31 85 HIS A C 1
ATOM 690 O O . HIS A 1 85 ? -3.892 -5.280 9.880 1.00 92.31 85 HIS A O 1
ATOM 696 N N . GLU A 1 86 ? -5.418 -6.457 11.023 1.00 95.06 86 GLU A N 1
ATOM 697 C CA . GLU A 1 86 ? -5.286 -7.669 10.205 1.00 95.06 86 GLU A CA 1
ATOM 698 C C . GLU A 1 86 ? -5.710 -7.426 8.747 1.00 95.06 86 GLU A C 1
ATOM 700 O O . GLU A 1 86 ? -5.010 -7.831 7.815 1.00 95.06 86 GLU A O 1
ATOM 705 N N . LEU A 1 87 ? -6.820 -6.717 8.526 1.00 95.31 87 LEU A N 1
ATOM 706 C CA . LEU A 1 87 ? -7.282 -6.352 7.185 1.00 95.31 87 LEU A CA 1
ATOM 707 C C . LEU A 1 87 ? -6.298 -5.417 6.474 1.00 95.31 87 LEU A C 1
ATOM 709 O O . LEU A 1 87 ? -6.028 -5.602 5.284 1.00 95.31 87 LEU A O 1
ATOM 713 N N . ARG A 1 88 ? -5.727 -4.441 7.191 1.00 91.75 88 ARG A N 1
ATOM 714 C CA . ARG A 1 88 ? -4.683 -3.555 6.654 1.00 91.75 88 ARG A CA 1
ATOM 715 C C . ARG A 1 88 ? -3.449 -4.345 6.230 1.00 91.75 88 ARG A C 1
ATOM 717 O O . ARG A 1 88 ? -2.942 -4.095 5.139 1.00 91.75 88 ARG A O 1
ATOM 724 N N . GLN A 1 89 ? -3.015 -5.316 7.032 1.00 92.31 89 GLN A N 1
ATOM 725 C CA . GLN A 1 89 ? -1.883 -6.173 6.684 1.00 92.31 89 GLN A CA 1
ATOM 726 C C . GLN A 1 89 ? -2.178 -7.015 5.436 1.00 92.31 89 GLN A C 1
ATOM 728 O O . GLN A 1 89 ? -1.430 -6.947 4.464 1.00 92.31 89 GLN A O 1
ATOM 733 N N . LYS A 1 90 ? -3.327 -7.704 5.391 1.00 93.56 90 LYS A N 1
ATOM 734 C CA . LYS A 1 90 ? -3.740 -8.490 4.213 1.00 93.56 90 LYS A CA 1
ATOM 735 C C . LYS A 1 90 ? -3.813 -7.642 2.942 1.00 93.56 90 LYS A C 1
ATOM 737 O O . LYS A 1 90 ? -3.471 -8.113 1.860 1.00 93.56 90 LYS A O 1
ATOM 742 N N . LEU A 1 91 ? -4.247 -6.385 3.048 1.00 92.94 91 LEU A N 1
ATOM 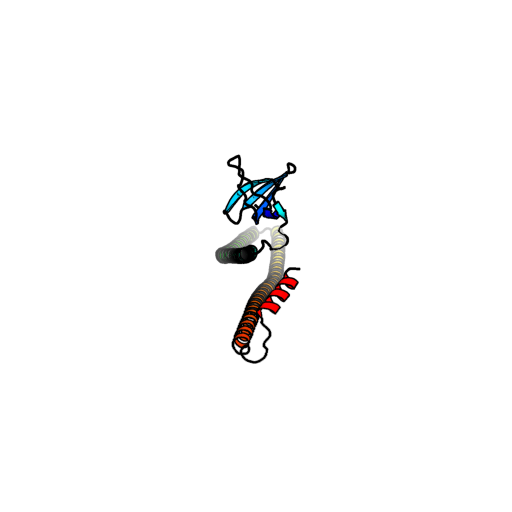743 C CA . LEU A 1 91 ? -4.289 -5.470 1.908 1.00 92.94 91 LEU A CA 1
ATOM 744 C C . LEU A 1 91 ? -2.886 -5.122 1.389 1.00 92.94 91 LEU A C 1
ATOM 746 O O . LEU A 1 91 ? -2.701 -5.000 0.176 1.00 92.94 91 LEU A O 1
ATOM 750 N N . VAL A 1 92 ? -1.910 -4.947 2.285 1.00 92.81 92 VAL A N 1
ATOM 751 C CA . VAL A 1 92 ? -0.504 -4.733 1.912 1.00 92.81 92 VAL A CA 1
ATOM 752 C C . VAL A 1 92 ? 0.036 -5.963 1.186 1.00 92.81 92 VAL A C 1
ATOM 754 O O . VAL A 1 92 ? 0.563 -5.817 0.083 1.00 92.81 92 VAL A O 1
ATOM 757 N N . ASP A 1 93 ? -0.198 -7.158 1.726 1.00 91.38 93 ASP A N 1
ATOM 758 C CA . ASP A 1 93 ? 0.280 -8.415 1.141 1.00 91.38 93 ASP A CA 1
ATOM 759 C C . ASP A 1 93 ? -0.315 -8.642 -0.262 1.00 91.38 93 ASP A C 1
ATOM 761 O O . ASP A 1 93 ? 0.399 -8.948 -1.218 1.00 91.38 93 ASP A O 1
ATOM 765 N N . VAL A 1 94 ? -1.620 -8.392 -0.443 1.00 91.88 94 VAL A N 1
ATOM 766 C CA . VAL A 1 94 ? -2.287 -8.483 -1.756 1.00 91.88 94 VAL A CA 1
ATOM 767 C C . VAL A 1 94 ? -1.705 -7.482 -2.759 1.00 91.88 94 VAL A C 1
ATOM 769 O O . VAL A 1 94 ? -1.542 -7.808 -3.938 1.00 91.88 94 VAL A O 1
ATOM 772 N N . ARG A 1 95 ? -1.376 -6.257 -2.324 1.00 84.50 95 ARG A N 1
ATOM 773 C CA . ARG A 1 95 ? -0.741 -5.253 -3.195 1.00 84.50 95 ARG A CA 1
ATOM 774 C C . ARG A 1 95 ? 0.660 -5.683 -3.616 1.00 84.50 95 ARG A C 1
ATOM 776 O O . ARG A 1 95 ? 0.971 -5.578 -4.801 1.00 84.50 95 ARG A O 1
ATOM 783 N N . GLN A 1 96 ? 1.464 -6.188 -2.684 1.00 88.44 96 GLN A N 1
ATOM 784 C CA . GLN A 1 96 ? 2.809 -6.692 -2.969 1.00 88.44 96 GLN A CA 1
ATOM 785 C C . GLN A 1 96 ? 2.760 -7.890 -3.923 1.00 88.44 96 GLN A C 1
ATOM 787 O O . GLN A 1 96 ? 3.460 -7.900 -4.934 1.00 88.44 96 GLN A O 1
ATOM 792 N N . GLN A 1 97 ? 1.852 -8.843 -3.690 1.00 89.69 97 GLN A N 1
ATOM 793 C CA . GLN A 1 97 ? 1.663 -9.988 -4.580 1.00 89.69 97 GLN A CA 1
ATOM 794 C C . GLN A 1 97 ? 1.243 -9.555 -5.990 1.00 89.69 97 GLN A C 1
ATOM 796 O O . GLN A 1 97 ? 1.729 -10.092 -6.984 1.00 89.69 97 GLN A O 1
ATOM 801 N N . LYS A 1 98 ? 0.357 -8.557 -6.101 1.00 89.25 98 LYS A N 1
ATOM 802 C CA . LYS A 1 98 ? -0.054 -8.013 -7.400 1.00 89.25 98 LYS A CA 1
ATOM 803 C C . LYS A 1 98 ? 1.113 -7.342 -8.130 1.00 89.25 98 LYS A C 1
ATOM 805 O O . LYS A 1 98 ? 1.239 -7.529 -9.336 1.00 89.25 98 LYS A O 1
ATOM 810 N N . GLN A 1 99 ? 1.956 -6.589 -7.424 1.00 86.00 99 GLN A N 1
ATOM 811 C CA . GLN A 1 99 ? 3.155 -5.975 -8.006 1.00 86.00 99 GLN A CA 1
ATOM 812 C C . GLN A 1 99 ? 4.150 -7.030 -8.502 1.00 86.00 99 GLN A C 1
ATOM 814 O O . GLN A 1 99 ? 4.615 -6.925 -9.634 1.00 86.00 99 GLN A O 1
ATOM 819 N N . LEU A 1 100 ? 4.402 -8.077 -7.710 1.00 86.19 100 LEU A N 1
ATOM 820 C CA . LEU A 1 100 ? 5.244 -9.205 -8.117 1.00 86.19 100 LEU A CA 1
ATOM 821 C C . LEU A 1 100 ? 4.690 -9.897 -9.365 1.00 86.19 100 LEU A C 1
ATOM 823 O O . LEU A 1 100 ? 5.429 -10.110 -10.320 1.00 86.19 100 LEU A O 1
ATOM 827 N N . ASN A 1 101 ? 3.386 -10.182 -9.403 1.00 85.75 101 ASN A N 1
ATOM 828 C CA . ASN A 1 101 ? 2.760 -10.810 -10.568 1.00 85.75 101 ASN A CA 1
ATOM 829 C C . ASN A 1 101 ? 2.900 -9.950 -11.836 1.00 85.75 101 ASN A C 1
ATOM 831 O O . ASN A 1 101 ? 3.172 -10.491 -12.902 1.00 85.75 101 ASN A O 1
ATOM 835 N N . ILE A 1 102 ? 2.752 -8.624 -11.726 1.00 85.06 102 ILE A N 1
ATOM 836 C CA . ILE A 1 102 ? 2.956 -7.699 -12.853 1.00 85.06 102 ILE A CA 1
ATOM 837 C C . ILE A 1 102 ? 4.419 -7.723 -13.313 1.00 85.06 102 ILE A C 1
ATOM 839 O O . ILE A 1 102 ? 4.675 -7.828 -14.510 1.00 85.06 102 ILE A O 1
ATOM 843 N N . MET A 1 103 ? 5.381 -7.681 -12.384 1.00 77.75 103 MET A N 1
ATOM 844 C CA . MET A 1 103 ? 6.805 -7.796 -12.720 1.00 77.75 103 MET A CA 1
ATOM 845 C C . MET A 1 103 ? 7.119 -9.107 -13.447 1.00 77.75 103 MET A C 1
ATOM 847 O O . MET A 1 103 ? 7.792 -9.077 -14.471 1.00 77.75 103 MET A O 1
ATOM 851 N N . PHE A 1 104 ? 6.606 -10.242 -12.964 1.00 82.88 104 PHE A N 1
ATOM 852 C CA . PHE A 1 104 ? 6.831 -11.547 -13.594 1.00 82.88 104 PHE A CA 1
ATOM 853 C C . PHE A 1 104 ? 6.184 -11.677 -14.977 1.00 82.88 104 PHE A C 1
ATOM 855 O O . PHE A 1 104 ? 6.699 -12.418 -15.809 1.00 82.88 104 PHE A O 1
ATOM 862 N N . GLN A 1 105 ? 5.079 -10.973 -15.234 1.00 85.00 105 GLN A N 1
ATOM 863 C CA . GLN A 1 105 ? 4.431 -10.969 -16.547 1.00 85.00 105 GLN A CA 1
ATOM 864 C C . GLN A 1 105 ? 5.172 -10.092 -17.563 1.00 85.00 105 GLN A C 1
ATOM 866 O O . GLN A 1 105 ? 5.300 -10.491 -18.713 1.00 85.00 105 GLN A O 1
ATOM 871 N N . ILE A 1 106 ? 5.681 -8.927 -17.146 1.00 84.38 106 ILE A N 1
ATOM 872 C CA . ILE A 1 106 ? 6.314 -7.956 -18.056 1.00 84.38 106 ILE A CA 1
ATOM 873 C C . ILE A 1 106 ? 7.798 -8.268 -18.300 1.00 84.38 106 ILE A C 1
ATOM 875 O O . ILE A 1 106 ? 8.309 -7.990 -19.382 1.00 84.38 106 ILE A O 1
ATOM 879 N N . ALA A 1 107 ? 8.500 -8.853 -17.323 1.00 85.56 107 ALA A N 1
ATOM 880 C CA . ALA A 1 107 ? 9.925 -9.174 -17.435 1.00 85.56 107 ALA A CA 1
ATOM 881 C C . ALA A 1 107 ? 10.313 -9.950 -18.715 1.00 85.56 107 ALA A C 1
ATOM 883 O O . ALA A 1 107 ? 11.242 -9.503 -19.388 1.00 85.56 107 ALA A O 1
ATOM 884 N N . PRO A 1 108 ? 9.628 -11.045 -19.107 1.00 88.06 108 PRO A N 1
ATOM 885 C CA . PRO A 1 108 ? 10.001 -11.783 -20.315 1.00 88.06 108 PRO A CA 1
ATOM 886 C C . PRO A 1 108 ? 9.767 -10.984 -21.606 1.00 88.06 108 PRO A C 1
ATOM 888 O O . PRO A 1 108 ? 10.591 -11.050 -22.512 1.00 88.06 108 PRO A O 1
ATOM 891 N N . GLU A 1 109 ? 8.691 -10.192 -21.688 1.00 88.25 109 GLU A N 1
ATOM 892 C CA . GLU A 1 109 ? 8.423 -9.341 -22.860 1.00 88.25 109 GLU A CA 1
ATOM 893 C C . GLU A 1 109 ? 9.474 -8.229 -23.001 1.00 88.25 109 GLU A C 1
ATOM 895 O O . GLU A 1 109 ? 9.903 -7.903 -24.109 1.00 88.25 109 GLU A O 1
ATOM 900 N N . ALA A 1 110 ? 9.922 -7.659 -21.878 1.00 79.88 110 ALA A N 1
ATOM 901 C CA . ALA A 1 110 ? 10.986 -6.661 -21.865 1.00 79.88 110 ALA A CA 1
ATOM 902 C C . ALA A 1 110 ? 12.333 -7.254 -22.312 1.00 79.88 110 ALA A C 1
ATOM 904 O O . ALA A 1 110 ? 13.032 -6.631 -23.112 1.00 79.88 110 ALA A O 1
ATOM 905 N N . GLU A 1 111 ? 12.669 -8.461 -21.845 1.00 85.12 111 GLU A N 1
ATOM 906 C CA . GLU A 1 111 ? 13.882 -9.178 -22.250 1.00 85.12 111 GLU A CA 1
ATOM 907 C C . GLU A 1 111 ? 13.855 -9.527 -23.747 1.00 85.12 111 GLU A C 1
ATOM 909 O O . GLU A 1 111 ? 14.836 -9.300 -24.458 1.00 85.12 111 GLU A O 1
ATOM 914 N N . GLU A 1 112 ? 12.718 -10.002 -24.264 1.00 91.38 112 GLU A N 1
ATOM 915 C CA . GLU A 1 112 ? 12.553 -10.281 -25.694 1.00 91.38 112 GLU A CA 1
ATOM 916 C C . GLU A 1 112 ? 12.727 -9.009 -26.540 1.00 91.38 112 GLU A C 1
ATOM 918 O O . GLU A 1 112 ? 13.447 -9.014 -27.543 1.00 91.38 112 GLU A O 1
ATOM 923 N N . LEU A 1 113 ? 12.126 -7.891 -26.122 1.00 88.44 113 LEU A N 1
ATOM 924 C CA . LEU A 1 113 ? 12.252 -6.615 -26.825 1.00 88.44 113 LEU A CA 1
ATOM 925 C C . LEU A 1 113 ? 13.697 -6.088 -26.811 1.00 88.44 113 LEU A C 1
ATOM 927 O O . LEU A 1 113 ? 14.162 -5.500 -27.794 1.00 88.44 113 LEU A O 1
ATOM 931 N N . GLU A 1 114 ? 14.428 -6.288 -25.715 1.00 87.12 114 GLU A N 1
ATOM 932 C CA . GLU A 1 114 ? 15.844 -5.934 -25.622 1.00 87.12 114 GLU A CA 1
ATOM 933 C C . GLU A 1 114 ? 16.696 -6.779 -26.581 1.00 87.12 114 GLU A C 1
ATOM 935 O O . GLU A 1 114 ? 17.510 -6.230 -27.333 1.00 87.12 114 GLU A O 1
ATOM 940 N N . GLN A 1 115 ? 16.443 -8.089 -26.648 1.00 87.12 115 GLN A N 1
ATOM 941 C CA . GLN A 1 115 ? 17.106 -8.992 -27.592 1.00 87.12 115 GLN A CA 1
ATOM 942 C C . GLN A 1 115 ? 16.805 -8.622 -29.054 1.00 87.12 115 GLN A C 1
ATOM 944 O O . GLN A 1 115 ? 17.720 -8.576 -29.882 1.00 87.12 115 GLN A O 1
ATOM 949 N N . GLN A 1 116 ? 15.553 -8.287 -29.381 1.00 89.75 116 GLN A N 1
ATOM 950 C CA . GLN A 1 116 ? 15.167 -7.828 -30.721 1.00 89.75 116 GLN A CA 1
ATOM 951 C C . GLN A 1 116 ? 15.869 -6.514 -31.100 1.00 89.75 116 GLN A C 1
ATOM 953 O O . GLN A 1 116 ? 16.382 -6.379 -32.214 1.00 89.75 116 GLN A O 1
ATOM 958 N N . ASN A 1 117 ? 15.956 -5.557 -30.170 1.00 84.38 117 ASN A N 1
ATOM 959 C CA . ASN A 1 117 ? 16.691 -4.309 -30.387 1.00 84.38 117 ASN A CA 1
ATOM 960 C C . ASN A 1 117 ? 18.190 -4.546 -30.603 1.00 84.38 117 ASN A C 1
ATOM 962 O O . ASN A 1 117 ? 18.804 -3.890 -31.449 1.00 84.38 117 ASN A O 1
ATOM 966 N N . LEU A 1 118 ? 18.791 -5.479 -29.860 1.00 86.88 118 LEU A N 1
ATOM 967 C CA . LEU A 1 118 ? 20.191 -5.854 -30.043 1.00 86.88 118 LEU A CA 1
ATOM 968 C C . LEU A 1 118 ? 20.424 -6.465 -31.432 1.00 86.88 118 LEU A C 1
ATOM 970 O O . LEU A 1 118 ? 21.364 -6.069 -32.124 1.00 86.88 118 LEU A O 1
ATOM 974 N N . LEU A 1 119 ? 19.540 -7.366 -31.868 1.00 89.88 119 LEU A N 1
ATOM 975 C CA . LEU A 1 119 ? 19.597 -7.974 -33.196 1.00 89.88 119 LEU A CA 1
ATOM 976 C C . LEU A 1 119 ? 19.482 -6.920 -34.308 1.00 89.88 119 LEU A C 1
ATOM 978 O O . LEU A 1 119 ? 20.271 -6.928 -35.253 1.00 89.88 119 LEU A O 1
ATOM 982 N N . LEU A 1 120 ? 18.548 -5.974 -34.181 1.00 90.88 120 LEU A N 1
ATOM 983 C CA . LEU A 1 120 ? 18.377 -4.893 -35.153 1.00 90.88 120 LEU A CA 1
ATOM 984 C C . LEU A 1 120 ? 19.633 -4.013 -35.252 1.00 90.88 120 LEU A C 1
ATOM 986 O O . LEU A 1 120 ? 20.077 -3.691 -36.355 1.00 90.88 120 LEU A O 1
ATOM 990 N N . LYS A 1 121 ? 20.256 -3.664 -34.118 1.00 85.50 121 LYS A N 1
ATOM 991 C CA . LYS A 1 121 ? 21.526 -2.915 -34.107 1.00 85.50 121 LYS A CA 1
ATOM 992 C C . LYS A 1 121 ? 22.636 -3.670 -34.841 1.00 85.50 121 LYS A C 1
ATOM 994 O O . LYS A 1 121 ? 23.369 -3.061 -35.617 1.00 85.50 121 LYS A O 1
ATOM 999 N N . GLN A 1 122 ? 22.741 -4.985 -34.643 1.00 85.44 122 GLN A N 1
ATOM 1000 C CA . GLN A 1 122 ? 23.716 -5.814 -35.359 1.00 85.44 122 GLN A CA 1
ATOM 1001 C C . GLN A 1 122 ? 23.462 -5.816 -36.874 1.00 85.44 122 GLN A C 1
ATOM 1003 O O . GLN A 1 122 ? 24.407 -5.690 -37.653 1.00 85.44 122 GLN A O 1
ATOM 1008 N N . GLN A 1 123 ? 22.199 -5.897 -37.302 1.00 90.06 123 GLN A N 1
ATOM 1009 C CA . GLN A 1 123 ? 21.830 -5.843 -38.721 1.00 90.06 123 GLN A CA 1
ATOM 1010 C C . GLN A 1 123 ? 22.182 -4.496 -39.368 1.00 90.06 123 GLN A C 1
ATOM 1012 O O . GLN A 1 123 ? 22.716 -4.476 -40.478 1.00 90.06 123 GLN A O 1
ATOM 1017 N N . ILE A 1 124 ? 21.937 -3.380 -38.673 1.00 86.81 124 ILE A N 1
ATOM 1018 C CA . ILE A 1 124 ? 22.300 -2.037 -39.151 1.00 86.81 124 ILE A CA 1
ATOM 1019 C C . ILE A 1 124 ? 23.816 -1.936 -39.358 1.00 86.81 124 ILE A C 1
ATOM 1021 O O . ILE A 1 124 ? 24.256 -1.550 -40.440 1.00 86.81 124 ILE A O 1
ATOM 1025 N N . LEU A 1 125 ? 24.614 -2.363 -38.375 1.00 82.88 125 LEU A N 1
ATOM 1026 C CA . LEU A 1 125 ? 26.079 -2.332 -38.466 1.00 82.88 125 LEU A CA 1
ATOM 1027 C C . LEU A 1 125 ? 26.616 -3.201 -39.612 1.00 82.88 125 LEU A C 1
ATOM 1029 O O . LEU A 1 125 ? 27.537 -2.797 -40.325 1.00 82.88 125 LEU A O 1
ATOM 1033 N N . LEU A 1 126 ? 26.034 -4.386 -39.824 1.00 85.50 126 LEU A N 1
ATOM 1034 C CA . LEU A 1 126 ? 26.385 -5.240 -40.961 1.00 85.50 126 LEU A CA 1
ATOM 1035 C C . LEU A 1 126 ? 26.088 -4.546 -42.292 1.00 85.50 126 LEU A C 1
ATOM 1037 O O . LEU A 1 126 ? 26.922 -4.576 -43.197 1.00 85.50 126 LEU A O 1
ATOM 1041 N N . ARG A 1 127 ? 24.940 -3.871 -42.401 1.00 89.31 127 ARG A N 1
ATOM 1042 C CA . ARG A 1 127 ? 24.568 -3.154 -43.621 1.00 89.31 127 ARG A CA 1
ATOM 1043 C C . ARG A 1 127 ? 25.477 -1.959 -43.898 1.00 89.31 127 ARG A C 1
ATOM 1045 O O . ARG A 1 127 ? 25.882 -1.757 -45.041 1.00 89.31 127 ARG A O 1
ATOM 1052 N N . GLU A 1 128 ? 25.827 -1.189 -42.873 1.00 85.31 128 GLU A N 1
ATOM 1053 C CA . GLU A 1 128 ? 26.788 -0.087 -42.994 1.00 85.31 128 GLU A CA 1
ATOM 1054 C C . GLU A 1 128 ? 28.153 -0.596 -43.469 1.00 85.31 128 GLU A C 1
ATOM 1056 O O . GLU A 1 128 ? 28.738 -0.037 -44.398 1.00 85.31 128 GLU A O 1
ATOM 1061 N N . LYS A 1 129 ? 28.626 -1.716 -42.909 1.00 83.25 129 LYS A N 1
ATOM 1062 C CA . LYS A 1 129 ? 29.862 -2.376 -43.343 1.00 83.25 129 LYS A CA 1
ATOM 1063 C C . LYS A 1 129 ? 29.818 -2.776 -44.822 1.00 83.25 129 LYS A C 1
ATOM 1065 O O . LYS A 1 129 ? 30.791 -2.542 -45.535 1.00 83.25 129 LYS A O 1
ATOM 1070 N N . GLU A 1 130 ? 28.717 -3.357 -45.298 1.00 89.25 130 GLU A N 1
ATOM 1071 C CA . GLU A 1 130 ? 28.554 -3.717 -46.715 1.00 89.25 130 GLU A CA 1
ATOM 1072 C C . GLU A 1 130 ? 28.645 -2.497 -47.638 1.00 89.25 130 GLU A C 1
ATOM 1074 O O . GLU A 1 130 ? 29.363 -2.536 -48.638 1.00 89.25 130 GLU A O 1
ATOM 1079 N N . VAL A 1 131 ? 27.959 -1.403 -47.293 1.00 85.62 131 VAL A N 1
ATOM 1080 C CA . VAL A 1 131 ? 27.983 -0.154 -48.074 1.00 85.62 131 VAL A CA 1
ATOM 1081 C C . VAL A 1 131 ? 29.404 0.402 -48.169 1.00 85.62 131 VAL A C 1
ATOM 1083 O O . VAL A 1 131 ? 29.832 0.861 -49.229 1.00 85.62 131 VAL A O 1
ATOM 1086 N N . LEU A 1 132 ? 30.167 0.326 -47.081 1.00 80.50 132 LEU A N 1
ATOM 1087 C CA . LEU A 1 132 ? 31.550 0.792 -47.059 1.00 80.50 132 LEU A CA 1
ATOM 1088 C C . LEU A 1 132 ? 32.476 -0.074 -47.899 1.00 80.50 132 LEU A C 1
ATOM 1090 O O . LEU A 1 132 ? 33.296 0.462 -48.640 1.00 80.50 132 LEU A O 1
ATOM 1094 N N . LEU A 1 133 ? 32.314 -1.397 -47.845 1.00 81.12 133 LEU A N 1
ATOM 1095 C CA . LEU A 1 133 ? 33.060 -2.307 -48.713 1.00 81.12 133 LEU A CA 1
ATOM 1096 C C . LEU A 1 133 ? 32.774 -2.022 -50.194 1.00 81.12 133 LEU A C 1
ATOM 1098 O O . LEU A 1 133 ? 33.711 -1.958 -50.988 1.00 81.12 133 LEU A O 1
ATOM 1102 N N . GLN A 1 134 ? 31.513 -1.760 -50.553 1.00 86.50 134 GLN A N 1
ATOM 1103 C CA . GLN A 1 134 ? 31.136 -1.364 -51.914 1.00 86.50 134 GLN A CA 1
ATOM 1104 C C . GLN A 1 134 ? 31.769 -0.026 -52.324 1.00 86.50 134 GLN A C 1
ATOM 1106 O O . GLN A 1 134 ? 32.300 0.090 -53.428 1.00 86.50 134 GLN A O 1
ATOM 1111 N N . LYS A 1 135 ? 31.769 0.980 -51.437 1.00 83.56 135 LYS A N 1
ATOM 1112 C CA . LYS A 1 135 ? 32.426 2.275 -51.688 1.00 83.56 135 LYS A CA 1
ATOM 1113 C C . LYS A 1 135 ? 33.932 2.100 -51.918 1.00 83.56 135 LYS A C 1
ATOM 1115 O O . LYS A 1 135 ? 34.473 2.655 -52.871 1.00 83.56 135 LYS A O 1
ATOM 1120 N N . CYS A 1 136 ? 34.591 1.299 -51.083 1.00 76.00 136 CYS A N 1
ATOM 1121 C CA . CYS A 1 136 ? 36.004 0.952 -51.217 1.00 76.00 136 CYS A CA 1
ATOM 1122 C C . CYS A 1 136 ? 36.310 0.277 -52.562 1.00 76.00 136 CYS A C 1
ATOM 1124 O O . CYS A 1 136 ? 37.295 0.614 -53.219 1.00 76.00 136 CYS A O 1
ATOM 1126 N N . GLU A 1 137 ? 35.458 -0.653 -52.995 1.00 84.88 137 GLU A N 1
ATOM 1127 C CA . GLU A 1 137 ? 35.614 -1.332 -54.280 1.00 84.88 137 GLU A CA 1
ATOM 1128 C C . GLU A 1 137 ? 35.445 -0.381 -55.472 1.00 84.88 137 GLU A C 1
ATOM 1130 O O . GLU A 1 137 ? 36.245 -0.435 -56.409 1.00 84.88 137 GLU A O 1
ATOM 1135 N N . LEU A 1 138 ? 34.469 0.531 -55.417 1.00 84.88 138 LEU A N 1
ATOM 1136 C CA . LEU A 1 138 ? 34.275 1.563 -56.438 1.00 84.88 138 LEU A CA 1
ATOM 1137 C C . LEU A 1 138 ? 35.484 2.499 -56.543 1.00 84.88 138 LEU A C 1
ATOM 1139 O O . LEU A 1 138 ? 35.965 2.743 -57.647 1.00 84.88 138 LEU A O 1
ATOM 1143 N N . LEU A 1 139 ? 36.013 2.977 -55.412 1.00 77.00 139 LEU A N 1
ATOM 1144 C CA . LEU A 1 139 ? 37.212 3.824 -55.389 1.00 77.00 139 LEU A CA 1
ATOM 1145 C C . LEU A 1 139 ? 38.419 3.110 -56.009 1.00 77.00 139 LEU A C 1
ATOM 1147 O O . LEU A 1 139 ? 39.140 3.697 -56.812 1.00 77.00 139 LEU A O 1
ATOM 1151 N N . ARG A 1 140 ? 38.598 1.817 -55.711 1.00 78.50 140 ARG A N 1
ATOM 1152 C CA . ARG A 1 140 ? 39.657 0.996 -56.317 1.00 78.50 140 ARG A CA 1
ATOM 1153 C C . ARG A 1 140 ? 39.530 0.915 -57.843 1.00 78.50 140 ARG A C 1
ATOM 1155 O O . ARG A 1 140 ? 40.546 0.935 -58.529 1.00 78.50 140 ARG A O 1
ATOM 1162 N N . LEU A 1 141 ? 38.310 0.798 -58.374 1.00 82.94 141 LEU A N 1
ATOM 1163 C CA . LEU A 1 141 ? 38.065 0.710 -59.820 1.00 82.94 141 LEU A CA 1
ATOM 1164 C C . LEU A 1 141 ? 38.285 2.041 -60.553 1.00 82.94 141 LEU A C 1
ATOM 1166 O O . LEU A 1 141 ? 38.641 2.024 -61.729 1.00 82.94 141 LEU A O 1
ATOM 1170 N N . LEU A 1 142 ? 38.083 3.178 -59.881 1.00 82.31 142 LEU A N 1
ATOM 1171 C CA . LEU A 1 142 ? 38.238 4.512 -60.475 1.00 82.31 142 LEU A CA 1
ATOM 1172 C C . LEU A 1 142 ? 39.705 4.963 -60.607 1.00 82.31 142 LEU A C 1
ATOM 1174 O O . LEU A 1 142 ? 39.993 5.837 -61.421 1.00 82.31 142 LEU A O 1
ATOM 1178 N N . GLY A 1 143 ? 40.635 4.320 -59.893 1.00 69.19 143 GLY A N 1
ATOM 1179 C CA . GLY A 1 143 ? 42.048 4.243 -60.278 1.00 69.19 143 GLY A CA 1
ATOM 1180 C C . GLY A 1 143 ? 42.836 5.556 -60.351 1.00 69.19 143 GLY A C 1
ATOM 1181 O O . GLY A 1 143 ? 43.807 5.607 -61.106 1.00 69.19 143 GLY A O 1
ATOM 1182 N N . THR A 1 144 ? 42.480 6.611 -59.610 1.00 63.22 144 THR A N 1
ATOM 1183 C CA . THR A 1 144 ? 43.305 7.832 -59.596 1.00 63.22 144 THR A CA 1
ATOM 1184 C C . THR A 1 144 ? 44.365 7.777 -58.488 1.00 63.22 144 THR A C 1
ATOM 1186 O O . THR A 1 144 ? 44.102 7.341 -57.370 1.00 63.22 144 THR A O 1
ATOM 1189 N N . GLU A 1 145 ? 45.595 8.220 -58.769 1.00 61.62 145 GLU A N 1
ATOM 1190 C CA . GLU A 1 145 ? 46.703 8.197 -57.793 1.00 61.62 145 GLU A CA 1
ATOM 1191 C C . GLU A 1 145 ? 46.426 9.054 -56.538 1.00 61.62 145 GLU A C 1
ATOM 1193 O O . GLU A 1 145 ? 46.941 8.757 -55.459 1.00 61.62 145 GLU A O 1
ATOM 1198 N N . ASN A 1 146 ? 45.557 10.069 -56.641 1.00 61.66 146 ASN A N 1
ATOM 1199 C CA . ASN A 1 146 ? 45.084 10.847 -55.489 1.00 61.66 146 ASN A CA 1
ATOM 1200 C C . ASN A 1 146 ? 44.080 10.070 -54.612 1.00 61.66 146 ASN A C 1
ATOM 1202 O O . ASN A 1 146 ? 44.005 10.325 -53.407 1.00 61.66 146 ASN A O 1
ATOM 1206 N N . ASP A 1 147 ? 43.363 9.088 -55.165 1.00 61.03 147 ASP A N 1
ATOM 1207 C CA . ASP A 1 147 ? 42.370 8.298 -54.425 1.00 61.03 147 ASP A CA 1
ATOM 1208 C C . ASP A 1 147 ? 43.017 7.290 -53.468 1.00 61.03 147 ASP A C 1
ATOM 1210 O O . ASP A 1 147 ? 42.421 6.937 -52.451 1.00 61.03 147 ASP A O 1
ATOM 1214 N N . GLN A 1 148 ? 44.267 6.878 -53.709 1.00 69.12 148 GLN A N 1
ATOM 1215 C CA . GLN A 1 148 ? 44.971 5.929 -52.837 1.00 69.12 148 GLN A CA 1
ATOM 1216 C C . GLN A 1 148 ? 45.258 6.519 -51.441 1.00 69.12 148 GLN A C 1
ATOM 1218 O O . GLN A 1 148 ? 45.210 5.808 -50.434 1.00 69.12 148 GLN A O 1
ATOM 1223 N N . ILE A 1 149 ? 45.535 7.827 -51.359 1.00 73.88 149 ILE A N 1
ATOM 1224 C CA . ILE A 1 149 ? 45.777 8.533 -50.088 1.00 73.88 149 ILE A CA 1
ATOM 1225 C C . ILE A 1 149 ? 44.465 8.700 -49.315 1.00 73.88 149 ILE A C 1
ATOM 1227 O O . ILE A 1 149 ? 44.427 8.456 -48.107 1.00 73.88 149 ILE A O 1
ATOM 1231 N N . VAL A 1 150 ? 43.383 9.072 -50.009 1.00 73.38 150 VAL A N 1
ATOM 1232 C CA . VAL A 1 150 ? 42.042 9.190 -49.414 1.00 73.38 150 VAL A CA 1
ATOM 1233 C C . VAL A 1 150 ? 41.576 7.829 -48.894 1.00 73.38 150 VAL A C 1
ATOM 1235 O O . VAL A 1 150 ? 41.153 7.731 -47.744 1.00 73.38 150 VAL A O 1
ATOM 1238 N N . TYR A 1 151 ? 41.765 6.768 -49.681 1.00 71.44 151 TYR A N 1
ATOM 1239 C CA . TYR A 1 151 ? 41.463 5.391 -49.298 1.00 71.44 151 TYR A CA 1
ATOM 1240 C C . TYR A 1 151 ? 42.216 4.957 -48.033 1.00 71.44 151 TYR A C 1
ATOM 1242 O O . TYR A 1 151 ? 41.604 4.482 -47.078 1.00 71.44 151 TYR A O 1
ATOM 1250 N N . ASN A 1 152 ? 43.534 5.167 -47.976 1.00 78.00 152 ASN A N 1
ATOM 1251 C CA . ASN A 1 152 ? 44.337 4.777 -46.813 1.00 78.00 152 ASN A CA 1
ATOM 1252 C C . ASN A 1 152 ? 43.932 5.537 -45.536 1.00 78.00 152 ASN A C 1
ATOM 1254 O O . ASN A 1 152 ? 43.935 4.957 -44.448 1.00 78.00 152 ASN A O 1
ATOM 1258 N N . ASN A 1 153 ? 43.553 6.812 -45.660 1.00 79.12 153 ASN A N 1
ATOM 1259 C CA . ASN A 1 153 ? 43.066 7.607 -44.533 1.00 79.12 153 ASN A CA 1
ATOM 1260 C C . ASN A 1 153 ? 41.672 7.160 -44.069 1.00 79.12 153 ASN A C 1
ATOM 1262 O O . ASN A 1 153 ? 41.454 7.043 -42.863 1.00 79.12 153 ASN A O 1
ATOM 1266 N N . GLU A 1 154 ? 40.747 6.860 -44.988 1.00 77.31 154 GLU A N 1
ATOM 1267 C CA . GLU A 1 154 ? 39.430 6.317 -44.627 1.00 77.31 154 GLU A CA 1
ATOM 1268 C C . GLU A 1 154 ? 39.565 4.948 -43.942 1.00 77.31 154 GLU A C 1
ATOM 1270 O O . GLU A 1 154 ? 38.992 4.745 -42.873 1.00 77.31 154 GLU A O 1
ATOM 1275 N N . VAL A 1 155 ? 40.393 4.039 -44.471 1.00 78.88 155 VAL A N 1
ATOM 1276 C CA . VAL A 1 155 ? 40.646 2.719 -43.861 1.00 78.88 155 VAL A CA 1
ATOM 1277 C C . VAL A 1 155 ? 41.246 2.848 -42.458 1.00 78.88 155 VAL A C 1
ATOM 1279 O O . VAL A 1 155 ? 40.836 2.133 -41.541 1.00 78.88 155 VAL A O 1
ATOM 1282 N N . LYS A 1 156 ? 42.188 3.777 -42.258 1.00 83.38 156 LYS A N 1
ATOM 1283 C CA . LYS A 1 156 ? 42.764 4.043 -40.936 1.00 83.38 156 LYS A CA 1
ATOM 1284 C C . LYS A 1 156 ? 41.714 4.579 -39.960 1.00 83.38 156 LYS A C 1
ATOM 1286 O O . LYS A 1 156 ? 41.612 4.057 -38.853 1.00 83.38 156 LYS A O 1
ATOM 1291 N N . ASN A 1 157 ? 40.894 5.541 -40.388 1.00 81.00 157 ASN A N 1
ATOM 1292 C CA . ASN A 1 157 ? 39.801 6.073 -39.572 1.00 81.00 157 ASN A CA 1
ATOM 1293 C C . ASN A 1 157 ? 38.798 4.977 -39.179 1.00 81.00 157 ASN A C 1
ATOM 1295 O O . ASN A 1 157 ? 38.351 4.950 -38.035 1.00 81.00 157 ASN A O 1
ATOM 1299 N N . TYR A 1 158 ? 38.492 4.038 -40.081 1.00 75.75 158 TYR A N 1
ATOM 1300 C CA . TYR A 1 158 ? 37.646 2.882 -39.768 1.00 75.75 158 TYR A CA 1
ATOM 1301 C C . TYR A 1 158 ? 38.282 1.931 -38.757 1.00 75.75 158 TYR A C 1
ATOM 1303 O O . TYR A 1 158 ? 37.615 1.521 -37.811 1.00 75.75 158 TYR A O 1
ATOM 1311 N N . SER A 1 159 ? 39.568 1.610 -38.914 1.00 81.62 159 SER A N 1
ATOM 1312 C CA . SER A 1 159 ? 40.309 0.802 -37.937 1.00 81.62 159 SER A CA 1
ATOM 1313 C C . SER A 1 159 ? 40.306 1.454 -36.549 1.00 81.62 159 SER A C 1
ATOM 1315 O O . SER A 1 159 ? 40.115 0.777 -35.540 1.00 81.62 159 SER A O 1
ATOM 1317 N N . ASP A 1 160 ? 40.518 2.768 -36.481 1.00 81.69 160 ASP A N 1
ATOM 1318 C CA . ASP A 1 160 ? 40.547 3.501 -35.214 1.00 81.69 160 ASP A CA 1
ATOM 1319 C C . ASP A 1 160 ? 39.146 3.591 -34.583 1.00 81.69 160 ASP A C 1
ATOM 1321 O O . ASP A 1 160 ? 39.002 3.405 -33.371 1.00 81.69 160 ASP A O 1
ATOM 1325 N N . LEU A 1 161 ? 38.100 3.771 -35.397 1.00 80.56 161 LEU A N 1
ATOM 1326 C CA . LEU A 1 161 ? 36.708 3.721 -34.948 1.00 80.56 161 LEU A CA 1
ATOM 1327 C C . LEU A 1 161 ? 36.337 2.332 -34.409 1.00 80.56 161 LEU A C 1
ATOM 1329 O O . LEU A 1 161 ? 35.732 2.242 -33.342 1.00 80.56 161 LEU A O 1
ATOM 1333 N N . GLN A 1 162 ? 36.746 1.257 -35.090 1.00 79.12 162 GLN A N 1
ATOM 1334 C CA . GLN A 1 162 ? 36.503 -0.117 -34.649 1.00 79.12 162 GLN A CA 1
ATOM 1335 C C . GLN A 1 162 ? 37.168 -0.394 -33.293 1.00 79.12 162 GLN A C 1
ATOM 1337 O O . GLN A 1 162 ? 36.512 -0.879 -32.375 1.00 79.12 162 GLN A O 1
ATOM 1342 N N . LYS A 1 163 ? 38.434 0.004 -33.113 1.00 83.81 163 LYS A N 1
ATOM 1343 C CA . LYS A 1 163 ? 39.132 -0.118 -31.819 1.00 83.81 163 LYS A CA 1
ATOM 1344 C C . LYS A 1 163 ? 38.452 0.688 -30.714 1.00 83.81 163 LYS A C 1
ATOM 1346 O O . LYS A 1 163 ? 38.407 0.256 -29.563 1.00 83.81 163 LYS A O 1
ATOM 1351 N N . SER A 1 164 ? 37.924 1.867 -31.045 1.00 81.56 164 SER A N 1
ATOM 1352 C CA . SER A 1 164 ? 37.161 2.676 -30.093 1.00 81.56 164 SER A CA 1
ATOM 1353 C C . SER A 1 164 ? 35.840 2.009 -29.699 1.00 81.56 164 SER A C 1
ATOM 1355 O O . SER A 1 164 ? 35.459 2.081 -28.532 1.00 81.56 164 SER A O 1
ATOM 1357 N N . GLN A 1 165 ? 35.147 1.366 -30.642 1.00 76.56 165 GLN A N 1
ATOM 1358 C CA . GLN A 1 165 ? 33.927 0.602 -30.372 1.00 76.56 165 GLN A CA 1
ATOM 1359 C C . GLN A 1 165 ? 34.213 -0.637 -29.515 1.00 76.56 165 GLN A C 1
ATOM 1361 O O . GLN A 1 165 ? 33.524 -0.839 -28.520 1.00 76.56 165 GLN A O 1
ATOM 1366 N N . GLU A 1 166 ? 35.257 -1.409 -29.826 1.00 80.94 166 GLU A N 1
ATOM 1367 C CA . GLU A 1 166 ? 35.690 -2.566 -29.023 1.00 80.94 166 GLU A CA 1
ATOM 1368 C C . GLU A 1 166 ? 35.991 -2.154 -27.575 1.00 80.94 166 GLU A C 1
ATOM 1370 O O . GLU A 1 166 ? 35.477 -2.750 -26.631 1.00 80.94 166 GLU A O 1
ATOM 1375 N N . LYS A 1 167 ? 36.722 -1.048 -27.386 1.00 85.38 167 LYS A N 1
ATOM 1376 C CA . LYS A 1 167 ? 36.994 -0.506 -26.050 1.00 85.38 167 LYS A CA 1
ATOM 1377 C C . LYS A 1 167 ? 35.717 -0.085 -25.311 1.00 85.38 167 LYS A C 1
ATOM 1379 O O . LYS A 1 167 ? 35.630 -0.273 -24.100 1.00 85.38 167 LYS A O 1
ATOM 1384 N N . ALA A 1 168 ? 34.742 0.495 -26.013 1.00 73.81 168 ALA A N 1
ATOM 1385 C CA . ALA A 1 168 ? 33.465 0.882 -25.417 1.00 73.81 168 ALA A CA 1
ATOM 1386 C C . ALA A 1 168 ? 32.640 -0.341 -24.984 1.00 73.81 168 ALA A C 1
ATOM 1388 O O . ALA A 1 168 ? 32.050 -0.317 -23.904 1.00 73.81 168 ALA A O 1
ATOM 1389 N N . VAL A 1 169 ? 32.640 -1.415 -25.781 1.00 75.44 169 VAL A N 1
ATOM 1390 C CA . VAL A 1 169 ? 31.997 -2.691 -25.428 1.00 75.44 169 VAL A CA 1
ATOM 1391 C C . VAL A 1 169 ? 32.639 -3.292 -24.176 1.00 75.44 169 VAL A C 1
ATOM 1393 O O . VAL A 1 169 ? 31.917 -3.649 -23.248 1.00 75.44 169 VAL A O 1
ATOM 1396 N N . ASP A 1 170 ? 33.971 -3.309 -24.086 1.00 81.75 170 ASP A N 1
ATOM 1397 C CA . ASP A 1 170 ? 34.686 -3.779 -22.890 1.00 81.75 170 ASP A CA 1
ATOM 1398 C C . ASP A 1 170 ? 34.331 -2.965 -21.636 1.00 81.75 170 ASP A C 1
ATOM 1400 O O . ASP A 1 170 ? 34.157 -3.518 -20.548 1.00 81.75 170 ASP A O 1
ATOM 1404 N N . THR A 1 171 ? 34.219 -1.637 -21.760 1.00 84.12 171 THR A N 1
ATOM 1405 C CA . THR A 1 171 ? 33.804 -0.772 -20.645 1.00 84.12 171 THR A CA 1
ATOM 1406 C C . THR A 1 171 ? 32.366 -1.052 -20.213 1.00 84.12 171 THR A C 1
ATOM 1408 O O . THR A 1 171 ? 32.105 -1.129 -19.013 1.00 84.12 171 THR A O 1
ATOM 1411 N N . LEU A 1 172 ? 31.443 -1.229 -21.162 1.00 72.69 172 LEU A N 1
ATOM 1412 C CA . LEU A 1 172 ? 30.051 -1.562 -20.856 1.00 72.69 172 LEU A CA 1
ATOM 1413 C C . LEU A 1 172 ? 29.936 -2.931 -20.181 1.00 72.69 172 LEU A C 1
ATOM 1415 O O . LEU A 1 172 ? 29.241 -3.036 -19.178 1.00 72.69 172 LEU A O 1
ATOM 1419 N N . SER A 1 173 ? 30.674 -3.939 -20.657 1.00 80.12 173 SER A N 1
ATOM 1420 C CA . SER A 1 173 ? 30.692 -5.275 -20.046 1.00 80.12 173 SER A CA 1
ATOM 1421 C C . SER A 1 173 ? 31.108 -5.221 -18.572 1.00 80.12 173 SER A C 1
ATOM 1423 O O . SER A 1 173 ? 30.445 -5.811 -17.724 1.00 80.12 173 SER A O 1
ATOM 1425 N N . LYS A 1 174 ? 32.154 -4.449 -18.243 1.00 86.31 174 LYS A N 1
ATOM 1426 C CA . LYS A 1 174 ? 32.597 -4.254 -16.850 1.00 86.31 174 LYS A CA 1
ATOM 1427 C C . LYS A 1 174 ? 31.545 -3.557 -15.988 1.00 86.31 174 LYS A C 1
ATOM 1429 O O . LYS A 1 174 ? 31.297 -3.987 -14.868 1.00 86.31 174 LYS A O 1
ATOM 1434 N N . LEU A 1 175 ? 30.903 -2.509 -16.508 1.00 80.94 175 LEU A N 1
ATOM 1435 C CA . LEU A 1 175 ? 29.834 -1.810 -15.786 1.00 80.94 175 LEU A CA 1
ATOM 1436 C C . LEU A 1 175 ? 28.630 -2.726 -15.528 1.00 80.94 175 LEU A C 1
ATOM 1438 O O . LEU A 1 175 ? 28.055 -2.686 -14.444 1.00 80.94 175 LEU A O 1
ATOM 1442 N N . THR A 1 176 ? 28.262 -3.571 -16.493 1.00 74.88 176 THR A N 1
ATOM 1443 C CA . THR A 1 176 ? 27.188 -4.559 -16.326 1.00 74.88 176 THR A CA 1
ATOM 1444 C C . THR A 1 176 ? 27.525 -5.585 -15.244 1.00 74.88 176 THR A C 1
ATOM 1446 O O . THR A 1 176 ? 26.661 -5.910 -14.427 1.00 74.88 176 THR A O 1
ATOM 1449 N N . GLU A 1 177 ? 28.768 -6.067 -15.184 1.00 79.50 177 GLU A N 1
ATOM 1450 C CA . GLU A 1 177 ? 29.230 -6.946 -14.101 1.00 79.50 177 GLU A CA 1
ATOM 1451 C C . GLU A 1 177 ? 29.131 -6.253 -12.731 1.00 79.50 177 GLU A C 1
ATOM 1453 O O . GLU A 1 177 ? 28.565 -6.823 -11.797 1.00 79.50 177 GLU A O 1
ATOM 1458 N N . GLU A 1 178 ? 29.595 -5.004 -12.616 1.00 80.69 178 GLU A N 1
ATOM 1459 C CA . GLU A 1 178 ? 29.511 -4.215 -11.376 1.00 80.69 178 GLU A CA 1
ATOM 1460 C C . GLU A 1 178 ? 28.058 -4.004 -10.912 1.00 80.69 178 GLU A C 1
ATOM 1462 O O . GLU A 1 178 ? 27.740 -4.222 -9.738 1.00 80.69 178 GLU A O 1
ATOM 1467 N N . LEU A 1 179 ? 27.153 -3.648 -11.829 1.00 71.06 179 LEU A N 1
ATOM 1468 C CA . LEU A 1 179 ? 25.719 -3.491 -11.553 1.00 71.06 179 LEU A CA 1
ATOM 1469 C C . LEU A 1 179 ? 25.057 -4.807 -11.132 1.00 71.06 179 LEU A C 1
ATOM 1471 O O . LEU A 1 179 ? 24.226 -4.820 -10.225 1.00 71.06 179 LEU A O 1
ATOM 1475 N N . THR A 1 180 ? 25.443 -5.924 -11.751 1.00 70.56 180 THR A N 1
ATOM 1476 C CA . THR A 1 180 ? 24.926 -7.252 -11.392 1.00 70.56 180 THR A CA 1
ATOM 1477 C C . THR A 1 180 ? 25.324 -7.619 -9.962 1.00 70.56 180 THR A C 1
ATOM 1479 O O . THR A 1 180 ? 24.492 -8.099 -9.192 1.00 70.56 180 THR A O 1
ATOM 1482 N N . VAL A 1 181 ? 26.570 -7.337 -9.566 1.00 75.50 181 VAL A N 1
ATOM 1483 C CA . VAL A 1 181 ? 27.041 -7.549 -8.188 1.00 75.50 181 VAL A CA 1
ATOM 1484 C C . VAL A 1 181 ? 26.257 -6.684 -7.192 1.00 75.50 181 VAL A C 1
ATOM 1486 O O . VAL A 1 181 ? 25.851 -7.185 -6.140 1.00 75.50 181 VAL A O 1
ATOM 1489 N N . GLN A 1 182 ? 25.981 -5.418 -7.528 1.00 68.75 182 GLN A N 1
ATOM 1490 C CA . GLN A 1 182 ? 25.159 -4.532 -6.693 1.00 68.75 182 GLN A CA 1
ATOM 1491 C C . GLN A 1 182 ? 23.724 -5.060 -6.530 1.00 68.75 182 GLN A C 1
ATOM 1493 O O . GLN A 1 182 ? 23.249 -5.205 -5.402 1.00 68.75 182 GLN A O 1
ATOM 1498 N N . LEU A 1 183 ? 23.059 -5.449 -7.619 1.00 65.50 183 LEU A N 1
ATOM 1499 C CA . LEU A 1 183 ? 21.700 -6.006 -7.582 1.00 65.50 183 LEU A CA 1
ATOM 1500 C C . LEU A 1 183 ? 21.601 -7.300 -6.758 1.00 65.50 183 LEU A C 1
ATOM 1502 O O . LEU A 1 183 ? 20.638 -7.497 -6.014 1.00 65.50 183 LEU A O 1
ATOM 1506 N N . VAL A 1 184 ? 22.605 -8.180 -6.838 1.00 66.56 184 VAL A N 1
ATOM 1507 C CA . VAL A 1 184 ? 22.656 -9.402 -6.014 1.00 66.56 184 VAL A CA 1
ATOM 1508 C C . VAL A 1 184 ? 22.751 -9.055 -4.524 1.00 66.56 184 VAL A C 1
ATOM 1510 O O . VAL A 1 184 ? 22.088 -9.692 -3.703 1.00 66.56 184 VAL A O 1
ATOM 1513 N N . SER A 1 185 ? 23.510 -8.017 -4.166 1.00 67.88 185 SER A N 1
ATOM 1514 C CA . SER A 1 185 ? 23.608 -7.563 -2.775 1.00 67.88 185 SER A CA 1
ATOM 1515 C C . SER A 1 185 ? 22.296 -6.959 -2.251 1.00 67.88 185 SER A C 1
ATOM 1517 O O . SER A 1 185 ? 21.887 -7.256 -1.129 1.00 67.88 185 SER A O 1
ATOM 1519 N N . GLU A 1 186 ? 21.552 -6.218 -3.074 1.00 64.94 186 GLU A N 1
ATOM 1520 C CA . GLU A 1 186 ? 20.225 -5.709 -2.701 1.00 64.94 186 GLU A CA 1
ATOM 1521 C C . GLU A 1 186 ? 19.201 -6.840 -2.526 1.00 64.94 186 GLU A C 1
ATOM 1523 O O . GLU A 1 186 ? 18.406 -6.828 -1.582 1.00 64.94 186 GLU A O 1
ATOM 1528 N N . LYS A 1 187 ? 19.270 -7.884 -3.362 1.00 67.00 187 LYS A N 1
ATOM 1529 C CA . LYS A 1 187 ? 18.432 -9.081 -3.202 1.00 67.00 187 LYS A CA 1
ATOM 1530 C C . LYS A 1 187 ? 18.672 -9.768 -1.853 1.00 67.00 187 LYS A C 1
ATOM 1532 O O . LYS A 1 187 ? 17.710 -10.131 -1.176 1.00 67.00 187 LYS A O 1
ATOM 1537 N N . THR A 1 188 ? 19.929 -9.869 -1.410 1.00 62.28 188 THR A N 1
ATOM 1538 C CA . THR A 1 188 ? 20.244 -10.424 -0.081 1.00 62.28 188 THR A CA 1
ATOM 1539 C C . THR A 1 188 ? 19.724 -9.565 1.076 1.00 62.28 188 THR A C 1
ATOM 1541 O O . THR A 1 188 ? 19.343 -10.109 2.113 1.00 62.28 188 THR A O 1
ATOM 1544 N N . VAL A 1 189 ? 19.625 -8.241 0.905 1.00 54.00 189 VAL A N 1
ATOM 1545 C CA . VAL A 1 189 ? 19.008 -7.346 1.902 1.00 54.00 189 VAL A CA 1
ATOM 1546 C C . VAL A 1 189 ? 17.508 -7.625 2.032 1.00 54.00 189 VAL A C 1
ATOM 1548 O O . VAL A 1 189 ? 16.991 -7.685 3.148 1.00 54.00 189 VAL A O 1
ATOM 1551 N N . CYS A 1 190 ? 16.816 -7.866 0.917 1.00 60.78 190 CYS A N 1
ATOM 1552 C CA . CYS A 1 190 ? 15.387 -8.187 0.923 1.00 60.78 190 CYS A CA 1
ATOM 1553 C C . CYS A 1 190 ? 15.099 -9.537 1.616 1.00 60.78 190 CYS A C 1
ATOM 1555 O O . CYS A 1 190 ? 14.204 -9.629 2.456 1.00 60.78 190 CYS A O 1
ATOM 1557 N N . GLU A 1 191 ? 15.918 -10.564 1.354 1.00 63.91 191 GLU A N 1
ATOM 1558 C CA . GLU A 1 191 ? 15.816 -11.877 2.018 1.00 63.91 191 GLU A CA 1
ATOM 1559 C C . GLU A 1 191 ? 16.086 -11.801 3.535 1.00 63.91 191 GLU A C 1
ATOM 1561 O O . GLU A 1 191 ? 15.437 -12.489 4.330 1.00 63.91 191 GLU A O 1
ATOM 1566 N N . LEU A 1 192 ? 17.026 -10.950 3.965 1.00 55.19 192 LEU A N 1
ATOM 1567 C CA . LEU A 1 192 ? 17.284 -10.704 5.387 1.00 55.19 192 LEU A CA 1
ATOM 1568 C C . LEU A 1 192 ? 16.120 -9.971 6.060 1.00 55.19 192 LEU A C 1
ATOM 1570 O O . LEU A 1 192 ? 15.747 -10.336 7.176 1.00 55.19 192 LEU A O 1
ATOM 1574 N N . GLN A 1 193 ? 15.515 -8.993 5.382 1.00 66.38 193 GLN A N 1
ATOM 1575 C CA . GLN A 1 193 ? 14.347 -8.277 5.896 1.00 66.38 193 GLN A CA 1
ATOM 1576 C C . GLN A 1 193 ? 13.155 -9.225 6.099 1.00 66.38 193 GLN A C 1
ATOM 1578 O O . GLN A 1 193 ? 12.537 -9.215 7.163 1.00 66.38 193 GLN A O 1
ATOM 1583 N N . GLN A 1 194 ? 12.905 -10.130 5.148 1.00 76.50 194 GLN A N 1
ATOM 1584 C CA . GLN A 1 194 ? 11.849 -11.138 5.269 1.00 76.50 194 GLN A CA 1
ATOM 1585 C C . GLN A 1 194 ? 12.057 -12.059 6.488 1.00 76.50 194 GLN A C 1
ATOM 1587 O O . GLN A 1 194 ? 11.115 -12.329 7.235 1.00 76.50 194 GLN A O 1
ATOM 1592 N N . LYS A 1 195 ? 13.300 -12.487 6.762 1.00 66.81 195 LYS A N 1
ATOM 1593 C CA . LYS A 1 195 ? 13.623 -13.278 7.968 1.00 66.81 195 LYS A CA 1
ATOM 1594 C C . LYS A 1 195 ? 13.410 -12.503 9.269 1.00 66.81 195 LYS A C 1
ATOM 1596 O O . LYS A 1 195 ? 13.006 -13.098 10.269 1.00 66.81 195 LYS A O 1
ATOM 1601 N N . VAL A 1 196 ? 13.692 -11.199 9.280 1.00 67.62 196 VAL A N 1
ATOM 1602 C CA . VAL A 1 196 ? 13.436 -10.337 10.445 1.00 67.62 196 VAL A CA 1
ATOM 1603 C C . VAL A 1 196 ? 11.937 -10.270 10.739 1.00 67.62 196 VAL A C 1
ATOM 1605 O O . VAL A 1 196 ? 11.533 -10.414 11.895 1.00 67.62 196 VAL A O 1
ATOM 1608 N N . ASP A 1 197 ? 11.103 -10.136 9.711 1.00 77.44 197 ASP A N 1
ATOM 1609 C CA . ASP A 1 197 ? 9.649 -10.058 9.870 1.00 77.44 197 ASP A CA 1
ATOM 1610 C C . ASP A 1 197 ? 9.036 -11.396 10.327 1.00 77.44 197 ASP A C 1
ATOM 1612 O O . ASP A 1 197 ? 8.188 -11.423 11.230 1.00 77.44 197 ASP A O 1
ATOM 1616 N N . GLU A 1 198 ? 9.532 -12.528 9.814 1.00 81.50 198 GLU A N 1
ATOM 1617 C CA . GLU A 1 198 ? 9.169 -13.864 10.312 1.00 81.50 198 GLU A CA 1
ATOM 1618 C C . GLU A 1 198 ? 9.522 -14.048 11.795 1.00 81.50 198 GLU A C 1
ATOM 1620 O O . GLU A 1 198 ? 8.715 -14.561 12.580 1.00 81.50 198 GLU A O 1
ATOM 1625 N N . LEU A 1 199 ? 10.723 -13.622 12.206 1.00 72.00 199 LEU A N 1
ATOM 1626 C CA . LEU A 1 199 ? 11.160 -13.699 13.601 1.00 72.00 199 LEU A CA 1
ATOM 1627 C C . LEU A 1 199 ? 10.308 -12.809 14.508 1.00 72.00 199 LEU A C 1
ATOM 1629 O O . LEU A 1 199 ? 9.876 -13.258 15.571 1.00 72.00 199 LEU A O 1
ATOM 1633 N N . ASN A 1 200 ? 10.002 -11.585 14.082 1.00 67.88 200 ASN A N 1
ATOM 1634 C CA . ASN A 1 200 ? 9.130 -10.678 14.827 1.00 67.88 200 ASN A CA 1
ATOM 1635 C C . ASN A 1 200 ? 7.725 -11.265 15.018 1.00 67.88 200 ASN A C 1
ATOM 1637 O O . ASN A 1 200 ? 7.147 -11.147 16.101 1.00 67.88 200 ASN A O 1
ATOM 1641 N N . THR A 1 201 ? 7.198 -11.947 14.001 1.00 80.56 201 THR A N 1
ATOM 1642 C CA . THR A 1 201 ? 5.899 -12.630 14.071 1.00 80.56 201 THR A CA 1
ATOM 1643 C C . THR A 1 201 ? 5.921 -13.765 15.097 1.00 80.56 201 THR A C 1
ATOM 1645 O O . THR A 1 201 ? 5.045 -13.826 15.961 1.00 80.56 201 THR A O 1
ATOM 1648 N N . LYS A 1 202 ? 6.970 -14.601 15.090 1.00 76.62 202 LYS A N 1
ATOM 1649 C CA . LYS A 1 202 ? 7.165 -15.672 16.087 1.00 76.62 202 LYS A CA 1
ATOM 1650 C C . LYS A 1 202 ? 7.315 -15.138 17.514 1.00 76.62 202 LYS A C 1
ATOM 1652 O O . LYS A 1 202 ? 6.812 -15.735 18.461 1.00 76.62 202 LYS A O 1
ATOM 1657 N N . VAL A 1 203 ? 7.988 -14.000 17.691 1.00 72.56 203 VAL A N 1
ATOM 1658 C CA . VAL A 1 203 ? 8.116 -13.355 19.008 1.00 72.56 203 VAL A CA 1
ATOM 1659 C C . VAL A 1 203 ? 6.759 -12.860 19.512 1.00 72.56 203 VAL A C 1
ATOM 1661 O O . VAL A 1 203 ? 6.463 -12.999 20.699 1.00 72.56 203 VAL A O 1
ATOM 1664 N N . ARG A 1 204 ? 5.914 -12.307 18.633 1.00 75.12 204 ARG A N 1
ATOM 1665 C CA . ARG A 1 204 ? 4.558 -11.870 19.001 1.00 75.12 204 ARG A CA 1
ATOM 1666 C C . ARG A 1 204 ? 3.671 -13.049 19.402 1.00 75.12 204 ARG A C 1
ATOM 1668 O O . ARG A 1 204 ? 3.028 -12.959 20.444 1.00 75.12 204 ARG A O 1
ATOM 1675 N N . SER A 1 205 ? 3.692 -14.153 18.651 1.00 78.06 205 SER A N 1
ATOM 1676 C CA . SER A 1 205 ? 2.908 -15.349 18.994 1.00 78.06 205 SER A CA 1
ATOM 1677 C C . SER A 1 205 ? 3.367 -15.986 20.312 1.00 78.06 205 SER A C 1
ATOM 1679 O O . SER A 1 205 ? 2.545 -16.318 21.162 1.00 78.06 205 SER A O 1
ATOM 1681 N N . ALA A 1 206 ? 4.680 -16.060 20.552 1.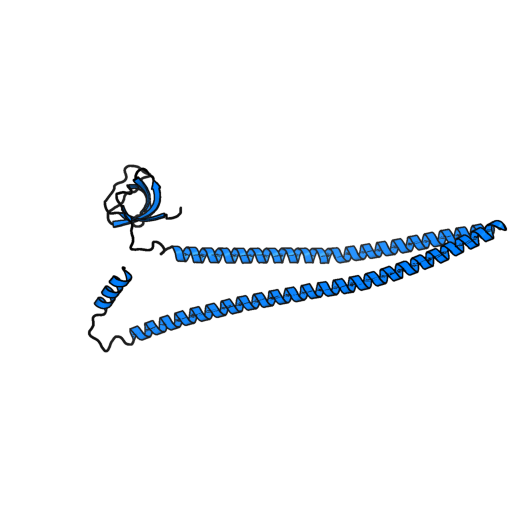00 67.38 206 ALA A N 1
ATOM 1682 C CA . ALA A 1 206 ? 5.216 -16.561 21.818 1.00 67.38 206 ALA A CA 1
ATOM 1683 C C . ALA A 1 206 ? 4.831 -15.669 23.017 1.00 67.38 206 ALA A C 1
ATOM 1685 O O . ALA A 1 206 ? 4.598 -16.164 24.121 1.00 67.38 206 ALA A O 1
ATOM 1686 N N . ARG A 1 207 ? 4.732 -14.346 22.818 1.00 71.31 207 ARG A N 1
ATOM 1687 C CA . ARG A 1 207 ? 4.234 -13.425 23.852 1.00 71.31 207 ARG A CA 1
ATOM 1688 C C . ARG A 1 207 ? 2.748 -13.635 24.136 1.00 71.31 207 ARG A C 1
ATOM 1690 O O . ARG A 1 207 ? 2.393 -13.692 25.309 1.00 71.31 207 ARG A O 1
ATOM 1697 N N . SER A 1 208 ? 1.909 -13.815 23.113 1.00 72.31 208 SER A N 1
ATOM 1698 C CA . SER A 1 208 ? 0.481 -14.093 23.327 1.00 72.31 208 SER A CA 1
ATOM 1699 C C . SER A 1 208 ? 0.244 -15.438 24.016 1.00 72.31 208 SER A C 1
ATOM 1701 O O . SER A 1 208 ? -0.607 -15.536 24.894 1.00 72.31 208 SER A O 1
ATOM 1703 N N . GLU A 1 209 ? 1.032 -16.466 23.685 1.00 75.88 209 GLU A N 1
ATOM 1704 C CA . GLU A 1 209 ? 0.972 -17.765 24.371 1.00 75.88 209 GLU A CA 1
ATOM 1705 C C . GLU A 1 209 ? 1.394 -17.645 25.843 1.00 75.88 209 GLU A C 1
ATOM 1707 O O . GLU A 1 209 ? 0.724 -18.173 26.729 1.00 75.88 209 GLU A O 1
ATOM 1712 N N . SER A 1 210 ? 2.461 -16.891 26.124 1.00 63.94 210 SER A N 1
ATOM 1713 C CA . SER A 1 210 ? 2.923 -16.592 27.487 1.00 63.94 210 SER A CA 1
ATOM 1714 C C . SER A 1 210 ? 1.873 -15.848 28.320 1.00 63.94 210 SER A C 1
ATOM 1716 O O . SER A 1 210 ? 1.652 -16.186 29.486 1.00 63.94 210 SER A O 1
ATOM 1718 N N . GLU A 1 211 ? 1.181 -14.868 27.736 1.00 70.19 211 GLU A N 1
ATOM 1719 C CA . GLU A 1 211 ? 0.087 -14.168 28.418 1.00 70.19 211 GLU A CA 1
ATOM 1720 C C . GLU A 1 211 ? -1.129 -15.070 28.651 1.00 70.19 211 GLU A C 1
ATOM 1722 O O . GLU A 1 211 ? -1.701 -15.045 29.743 1.00 70.19 211 GLU A O 1
ATOM 1727 N N . GLY A 1 212 ? -1.462 -15.944 27.696 1.00 71.62 212 GLY A N 1
ATOM 1728 C CA . GLY A 1 212 ? -2.505 -16.956 27.871 1.00 71.62 212 GLY A CA 1
ATOM 1729 C C . GLY A 1 212 ? -2.203 -17.928 29.018 1.00 71.62 212 GLY A C 1
ATOM 1730 O O . GLY A 1 212 ? -3.077 -18.222 29.835 1.00 71.62 212 GLY A O 1
ATOM 1731 N N . VAL A 1 213 ? -0.948 -18.373 29.144 1.00 67.88 213 VAL A N 1
ATOM 1732 C CA . VAL A 1 213 ? -0.509 -19.238 30.252 1.00 67.88 213 VAL A CA 1
ATOM 1733 C C . VAL A 1 213 ? -0.589 -18.506 31.595 1.00 67.88 213 VAL A C 1
ATOM 1735 O O . VAL A 1 213 ? -1.063 -19.084 32.572 1.00 67.88 213 VAL A O 1
ATOM 1738 N N . LYS A 1 214 ? -0.196 -17.226 31.660 1.00 61.38 214 LYS A N 1
ATOM 1739 C CA . LYS A 1 214 ? -0.342 -16.415 32.883 1.00 61.38 214 LYS A CA 1
ATOM 1740 C C . LYS A 1 214 ? -1.804 -16.257 33.297 1.00 61.38 214 LYS A C 1
ATOM 1742 O O . LYS A 1 214 ? -2.107 -16.421 34.474 1.00 61.38 214 LYS A O 1
ATOM 1747 N N . SER A 1 215 ? -2.699 -15.982 32.346 1.00 69.00 215 SER A N 1
ATOM 1748 C CA . SER A 1 215 ? -4.139 -15.860 32.605 1.00 69.00 215 SER A CA 1
ATOM 1749 C C . SER A 1 215 ? -4.721 -17.156 33.176 1.00 69.00 215 SER A C 1
ATOM 1751 O O . SER A 1 215 ? -5.410 -17.126 34.196 1.00 69.00 215 SER A O 1
ATOM 1753 N N . LYS A 1 216 ? -4.350 -18.306 32.600 1.00 74.38 216 LYS A N 1
ATOM 1754 C CA . LYS A 1 216 ? -4.806 -19.616 33.073 1.00 74.38 216 LYS A CA 1
ATOM 1755 C C . LYS A 1 216 ? -4.283 -19.969 34.466 1.00 74.38 216 LYS A C 1
ATOM 1757 O O . LYS A 1 216 ? -5.052 -20.434 35.293 1.00 74.38 216 LYS A O 1
ATOM 1762 N N . ILE A 1 217 ? -3.018 -19.665 34.768 1.00 66.88 217 ILE A N 1
ATOM 1763 C CA . ILE A 1 217 ? -2.457 -19.851 36.117 1.00 66.88 217 ILE A CA 1
ATOM 1764 C C . ILE A 1 217 ? -3.199 -18.987 37.145 1.00 66.88 217 ILE A C 1
ATOM 1766 O O . ILE A 1 217 ? -3.500 -19.461 38.235 1.00 66.88 217 ILE A O 1
ATOM 1770 N N . VAL A 1 218 ? -3.515 -17.731 36.815 1.00 67.62 218 VAL A N 1
ATOM 1771 C CA . VAL A 1 218 ? -4.278 -16.847 37.713 1.00 67.62 218 VAL A CA 1
ATOM 1772 C C . VAL A 1 218 ? -5.683 -17.401 37.964 1.00 67.62 218 VAL A C 1
ATOM 1774 O O . VAL A 1 218 ? -6.143 -17.387 39.106 1.00 67.62 218 VAL A O 1
ATOM 1777 N N . GLN A 1 219 ? -6.340 -17.931 36.930 1.00 76.25 219 GLN A N 1
ATOM 1778 C CA . GLN A 1 219 ? -7.652 -18.562 37.055 1.00 76.25 219 GLN A CA 1
ATOM 1779 C C . GLN A 1 219 ? -7.597 -19.843 37.904 1.00 76.25 219 GLN A C 1
ATOM 1781 O O . GLN A 1 219 ? -8.364 -19.965 38.858 1.00 76.25 219 GLN A O 1
ATOM 1786 N N . ASP A 1 220 ? -6.651 -20.744 37.627 1.00 74.12 220 ASP A N 1
ATOM 1787 C CA . ASP A 1 220 ? -6.472 -22.001 38.362 1.00 74.12 220 ASP A CA 1
ATOM 1788 C C . ASP A 1 220 ? -6.128 -21.741 39.843 1.00 74.12 220 ASP A C 1
ATOM 1790 O O . ASP A 1 220 ? -6.652 -22.408 40.736 1.00 74.12 220 ASP A O 1
ATOM 1794 N N . ILE A 1 221 ? -5.296 -20.730 40.133 1.00 66.75 221 ILE A N 1
ATOM 1795 C CA . ILE A 1 221 ? -5.011 -20.282 41.507 1.00 66.75 221 ILE A CA 1
ATOM 1796 C C . ILE A 1 221 ? -6.283 -19.734 42.167 1.00 66.75 221 ILE A C 1
ATOM 1798 O O . ILE A 1 221 ? -6.560 -20.057 43.322 1.00 66.75 221 ILE A O 1
ATOM 1802 N N . GLY A 1 222 ? -7.078 -18.935 41.452 1.00 70.75 222 GLY A N 1
ATOM 1803 C CA . GLY A 1 222 ? -8.356 -18.421 41.948 1.00 70.75 222 GLY A CA 1
ATOM 1804 C C . GLY A 1 222 ? -9.345 -19.536 42.303 1.00 70.75 222 GLY A C 1
ATOM 1805 O O . GLY A 1 222 ? -9.966 -19.497 43.367 1.00 70.75 222 GLY A O 1
ATOM 1806 N N . GLU A 1 223 ? -9.451 -20.562 41.458 1.00 75.88 223 GLU A N 1
ATOM 1807 C CA . GLU A 1 223 ? -10.303 -21.732 41.689 1.00 75.88 223 GLU A CA 1
ATOM 1808 C C . GLU A 1 223 ? -9.792 -22.608 42.840 1.00 75.88 223 GLU A C 1
ATOM 1810 O O . GLU A 1 223 ? -10.589 -23.027 43.682 1.00 75.88 223 GLU A O 1
ATOM 1815 N N . GLN A 1 224 ? -8.476 -22.818 42.960 1.00 68.50 224 GLN A N 1
ATOM 1816 C CA . GLN A 1 224 ? -7.885 -23.528 44.101 1.00 68.50 224 GLN A CA 1
ATOM 1817 C C . GLN A 1 224 ? -8.106 -22.787 45.424 1.00 68.50 224 GLN A C 1
ATOM 1819 O O . GLN A 1 224 ? -8.419 -23.420 46.432 1.00 68.50 224 GLN A O 1
ATOM 1824 N N . ILE A 1 225 ? -7.999 -21.454 45.438 1.00 67.12 225 ILE A N 1
ATOM 1825 C CA . ILE A 1 225 ? -8.310 -20.637 46.622 1.00 67.12 225 ILE A CA 1
ATOM 1826 C C . ILE A 1 225 ? -9.792 -20.772 46.993 1.00 67.12 225 ILE A C 1
ATOM 1828 O O . ILE A 1 225 ? -10.123 -20.864 48.177 1.00 67.12 225 ILE A O 1
ATOM 1832 N N . LYS A 1 226 ? -10.686 -20.820 46.001 1.00 67.00 226 LYS A N 1
ATOM 1833 C CA . LYS A 1 226 ? -12.128 -20.996 46.215 1.00 67.00 226 LYS A CA 1
ATOM 1834 C C . LYS A 1 226 ? -12.448 -22.381 46.793 1.00 67.00 226 LYS A C 1
ATOM 1836 O O . LYS A 1 226 ? -13.118 -22.469 47.815 1.00 67.00 226 LYS A O 1
ATOM 1841 N N . GLN A 1 227 ? -11.867 -23.441 46.231 1.00 68.06 227 GLN A N 1
ATOM 1842 C CA . GLN A 1 227 ? -12.022 -24.812 46.734 1.00 68.06 227 GLN A CA 1
ATOM 1843 C C . GLN A 1 227 ? -11.398 -25.014 48.124 1.00 68.06 227 GLN A C 1
ATOM 1845 O O . GLN A 1 227 ? -11.949 -25.742 48.948 1.00 68.06 227 GLN A O 1
ATOM 1850 N N . GLN A 1 228 ? -10.276 -24.352 48.432 1.00 55.59 228 GLN A N 1
ATOM 1851 C CA . GLN A 1 228 ? -9.706 -24.383 49.783 1.00 55.59 228 GLN A CA 1
ATOM 1852 C C . GLN A 1 228 ? -10.554 -23.617 50.804 1.00 55.59 228 GLN A C 1
ATOM 1854 O O . GLN A 1 228 ? -10.577 -24.013 51.968 1.00 55.59 228 GLN A O 1
ATOM 1859 N N . LYS A 1 229 ? -11.267 -22.560 50.395 1.00 55.72 229 LYS A N 1
ATOM 1860 C CA . LYS A 1 229 ? -12.237 -21.874 51.261 1.00 55.72 229 LYS A CA 1
ATOM 1861 C C . LYS A 1 229 ? -13.462 -22.740 51.549 1.00 55.72 229 LYS A C 1
ATOM 1863 O O . LYS A 1 229 ? -13.866 -22.800 52.704 1.00 55.72 229 LYS A O 1
ATOM 1868 N N . ASP A 1 230 ? -13.966 -23.474 50.562 1.00 53.28 230 ASP A N 1
ATOM 1869 C CA . ASP A 1 230 ? -15.119 -24.366 50.751 1.00 53.28 230 ASP A CA 1
ATOM 1870 C C . ASP A 1 230 ? -14.776 -25.626 51.576 1.00 53.28 230 ASP A C 1
ATOM 1872 O O . ASP A 1 230 ? -15.649 -26.205 52.215 1.00 53.28 230 ASP A O 1
ATOM 1876 N N . GLY A 1 231 ? -13.501 -26.039 51.625 1.00 48.22 231 GLY A N 1
ATOM 1877 C CA . GLY A 1 231 ? -13.059 -27.241 52.350 1.00 48.22 231 GLY A CA 1
ATOM 1878 C C . GLY A 1 231 ? -12.489 -27.029 53.761 1.00 48.22 231 GLY A C 1
ATOM 1879 O O . GLY A 1 231 ? -12.239 -28.009 54.461 1.00 48.22 231 GLY A O 1
ATOM 1880 N N . ARG A 1 232 ? -12.228 -25.787 54.198 1.00 44.88 232 ARG A N 1
ATOM 1881 C CA . ARG A 1 232 ? -11.560 -25.501 55.491 1.00 44.88 232 ARG A CA 1
ATOM 1882 C C . ARG A 1 232 ? -12.334 -24.595 56.449 1.00 44.88 232 ARG A C 1
ATOM 1884 O O . ARG A 1 232 ? -11.791 -24.227 57.486 1.00 44.88 232 ARG A O 1
ATOM 1891 N N . LEU A 1 233 ? -13.593 -24.286 56.151 1.00 44.19 233 LEU A N 1
ATOM 1892 C CA . LEU A 1 233 ? -14.437 -23.398 56.961 1.00 44.19 233 LEU A CA 1
ATOM 1893 C C . LEU A 1 233 ? -15.480 -24.119 57.827 1.00 44.19 233 LEU A C 1
ATOM 1895 O O . LEU A 1 233 ? -16.455 -23.505 58.240 1.00 44.19 233 LEU A O 1
ATOM 1899 N N . GLU A 1 234 ? -15.258 -25.391 58.169 1.00 46.00 234 GLU A N 1
ATOM 1900 C CA . GLU A 1 234 ? -16.107 -26.092 59.150 1.00 46.00 234 GLU A CA 1
ATOM 1901 C C . GLU A 1 234 ? -15.462 -26.315 60.520 1.00 46.00 234 GLU A C 1
ATOM 1903 O O . GLU A 1 234 ? -16.142 -26.764 61.440 1.00 46.00 234 GLU A O 1
ATOM 1908 N N . ILE A 1 235 ? -14.186 -25.978 60.735 1.00 49.69 235 ILE A N 1
ATOM 1909 C CA . ILE A 1 235 ? -13.578 -26.190 62.055 1.00 49.69 235 ILE A CA 1
ATOM 1910 C C . ILE A 1 235 ? -12.677 -25.014 62.429 1.00 49.69 235 ILE A C 1
ATOM 1912 O O . ILE A 1 235 ? -11.668 -24.762 61.780 1.00 49.69 235 ILE A O 1
ATOM 1916 N N . LEU A 1 236 ? -13.041 -24.363 63.539 1.00 44.62 236 LEU A N 1
ATOM 1917 C CA . LEU A 1 236 ? -12.364 -23.255 64.224 1.00 44.62 236 LEU A CA 1
ATOM 1918 C C . LEU A 1 236 ? -12.526 -21.871 63.584 1.00 44.62 236 LEU A C 1
ATOM 1920 O O . LEU A 1 236 ? -11.605 -21.316 62.997 1.00 44.62 236 LEU A O 1
ATOM 1924 N N . LEU A 1 237 ? -13.659 -21.232 63.860 1.00 42.50 237 LEU A N 1
ATOM 1925 C CA . LEU A 1 237 ? -13.788 -20.262 64.956 1.00 42.50 237 LEU A CA 1
ATOM 1926 C C . LEU A 1 237 ? -15.228 -19.745 64.933 1.00 42.50 237 LEU A C 1
ATOM 1928 O O . LEU A 1 237 ? -15.734 -19.383 63.877 1.00 42.50 237 LEU A O 1
ATOM 1932 N N . GLY A 1 238 ? -15.886 -19.728 66.095 1.00 46.75 238 GLY A N 1
ATOM 1933 C CA . GLY A 1 238 ? -17.192 -19.096 66.298 1.00 46.75 238 GLY A CA 1
ATOM 1934 C C . GLY A 1 238 ? -17.079 -17.577 66.216 1.00 46.75 238 GLY A C 1
ATOM 1935 O O . GLY A 1 238 ? -17.254 -16.883 67.212 1.00 46.75 238 GLY A O 1
ATOM 1936 N N . ILE A 1 239 ? -16.715 -17.088 65.039 1.00 51.72 239 ILE A N 1
ATOM 1937 C CA . ILE A 1 239 ? -16.815 -15.699 64.638 1.00 51.72 239 ILE A CA 1
ATOM 1938 C C . ILE A 1 239 ? -17.707 -15.730 63.408 1.00 51.72 239 ILE A C 1
ATOM 1940 O O . ILE A 1 239 ? -17.383 -16.370 62.407 1.00 51.72 239 ILE A O 1
ATOM 1944 N N . ASP A 1 240 ? -18.864 -15.101 63.544 1.00 49.66 240 ASP A N 1
ATOM 1945 C CA . ASP A 1 240 ? -19.852 -14.987 62.489 1.00 49.66 240 ASP A CA 1
ATOM 1946 C C . ASP A 1 240 ? -19.233 -14.175 61.341 1.00 49.66 240 ASP A C 1
ATOM 1948 O O . ASP A 1 240 ? -18.959 -12.979 61.463 1.00 49.66 240 ASP A O 1
ATOM 1952 N N . TYR A 1 241 ? -18.907 -14.846 60.234 1.00 49.81 241 TYR A N 1
ATOM 1953 C CA . TYR A 1 241 ? -18.241 -14.227 59.082 1.00 49.81 241 TYR A CA 1
ATOM 1954 C C . TYR A 1 241 ? -19.128 -13.182 58.382 1.00 49.81 241 TYR A C 1
ATOM 1956 O O . TYR A 1 241 ? -18.621 -12.421 57.556 1.00 49.81 241 TYR A O 1
ATOM 1964 N N . CYS A 1 242 ? -20.414 -13.097 58.737 1.00 53.44 242 CYS A N 1
ATOM 1965 C CA . CYS A 1 242 ? -21.301 -12.015 58.323 1.00 53.44 242 CYS A CA 1
ATOM 1966 C C . CYS A 1 242 ? -20.862 -10.653 58.890 1.00 53.44 242 CYS A C 1
ATOM 1968 O O . CYS A 1 242 ? -20.893 -9.667 58.158 1.00 53.44 242 CYS A O 1
ATOM 1970 N N . ASP A 1 243 ? -20.323 -10.598 60.112 1.00 50.19 243 ASP A N 1
ATOM 1971 C CA . ASP A 1 243 ? -19.920 -9.328 60.733 1.00 50.19 243 ASP A CA 1
ATOM 1972 C C . ASP A 1 243 ? -18.594 -8.795 60.166 1.00 50.19 243 ASP A C 1
ATOM 1974 O O . ASP A 1 243 ? -18.428 -7.592 59.964 1.00 50.19 243 ASP A O 1
ATOM 1978 N N . ILE A 1 244 ? -17.658 -9.688 59.822 1.00 53.41 244 ILE A N 1
ATOM 1979 C CA . ILE A 1 244 ? -16.406 -9.294 59.155 1.00 53.41 244 ILE A CA 1
ATOM 1980 C C . ILE A 1 244 ? -16.676 -8.906 57.698 1.00 53.41 244 ILE A C 1
ATOM 1982 O O . ILE A 1 244 ? -16.040 -7.979 57.206 1.00 53.41 244 ILE A O 1
ATOM 1986 N N . ALA A 1 245 ? -17.622 -9.556 57.011 1.00 55.53 245 ALA A N 1
ATOM 1987 C CA . ALA A 1 245 ? -18.036 -9.142 55.671 1.00 55.53 245 ALA A CA 1
ATOM 1988 C C . ALA A 1 245 ? -18.681 -7.746 55.685 1.00 55.53 245 ALA A C 1
ATOM 1990 O O . ALA A 1 245 ? -18.346 -6.927 54.829 1.00 55.53 245 ALA A O 1
ATOM 1991 N N . ASP A 1 246 ? -19.501 -7.435 56.691 1.00 52.00 246 ASP A N 1
ATOM 1992 C CA . ASP A 1 246 ? -20.125 -6.118 56.856 1.00 52.00 246 ASP A CA 1
ATOM 1993 C C . ASP A 1 246 ? -19.125 -5.026 57.278 1.00 52.00 246 ASP A C 1
ATOM 1995 O O . ASP A 1 246 ? -19.265 -3.863 56.890 1.00 52.00 246 ASP A O 1
ATOM 1999 N N . GLU A 1 247 ? -18.074 -5.371 58.025 1.00 52.97 247 GLU A N 1
ATOM 2000 C CA . GLU A 1 247 ? -17.017 -4.427 58.406 1.00 52.97 247 GLU A CA 1
ATOM 2001 C C . GLU A 1 247 ? -15.971 -4.229 57.292 1.00 52.97 247 GLU A C 1
ATOM 2003 O O . GLU A 1 247 ? -15.482 -3.115 57.094 1.00 52.97 247 GLU A O 1
ATOM 2008 N N . TYR A 1 248 ? -15.710 -5.253 56.469 1.00 52.12 248 TYR A N 1
ATOM 2009 C CA . TYR A 1 248 ? -14.927 -5.117 55.235 1.00 52.12 248 TYR A CA 1
ATOM 2010 C C . TYR A 1 248 ? -15.701 -4.330 54.167 1.00 52.12 248 TYR A C 1
ATOM 2012 O O . TYR A 1 248 ? -15.118 -3.478 53.497 1.00 52.12 248 TYR A O 1
ATOM 2020 N N . LEU A 1 249 ? -17.023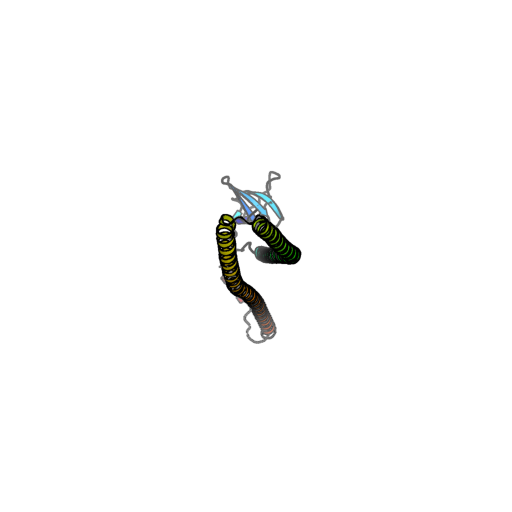 -4.525 54.064 1.00 49.81 249 LEU A N 1
ATOM 2021 C CA . LEU A 1 249 ? -17.900 -3.708 53.220 1.00 49.81 249 LEU A CA 1
ATOM 2022 C C . LEU A 1 249 ? -17.915 -2.242 53.670 1.00 49.81 249 LEU A C 1
ATOM 2024 O O . LEU A 1 249 ? -17.911 -1.374 52.808 1.00 49.81 249 LEU A O 1
ATOM 2028 N N . LYS A 1 250 ? -17.822 -1.947 54.976 1.00 52.28 250 LYS A N 1
ATOM 2029 C CA . LYS A 1 250 ? -17.709 -0.571 55.511 1.00 52.28 250 LYS A CA 1
ATOM 2030 C C . LYS A 1 250 ? -16.370 0.125 55.229 1.00 52.28 250 LYS A C 1
ATOM 2032 O O . LYS A 1 250 ? -16.321 1.356 55.237 1.00 52.28 250 LYS A O 1
ATOM 2037 N N . VAL A 1 251 ? -15.285 -0.630 55.038 1.00 50.34 251 VAL A N 1
ATOM 2038 C CA . VAL A 1 251 ? -13.945 -0.083 54.741 1.00 50.34 251 VAL A CA 1
ATOM 2039 C C . VAL A 1 251 ? -13.706 0.036 53.238 1.00 50.34 251 VAL A C 1
ATOM 2041 O O . VAL A 1 251 ? -13.050 0.978 52.816 1.00 50.34 251 VAL A O 1
ATOM 2044 N N . VAL A 1 252 ? -14.272 -0.865 52.431 1.00 41.75 252 VAL A N 1
ATOM 2045 C CA . VAL A 1 252 ? -14.271 -0.752 50.961 1.00 41.75 252 VAL A CA 1
ATOM 2046 C C . VAL A 1 252 ? -15.315 0.271 50.477 1.00 41.75 252 VAL A C 1
ATOM 2048 O O . VAL A 1 252 ? -15.184 0.807 49.382 1.00 41.75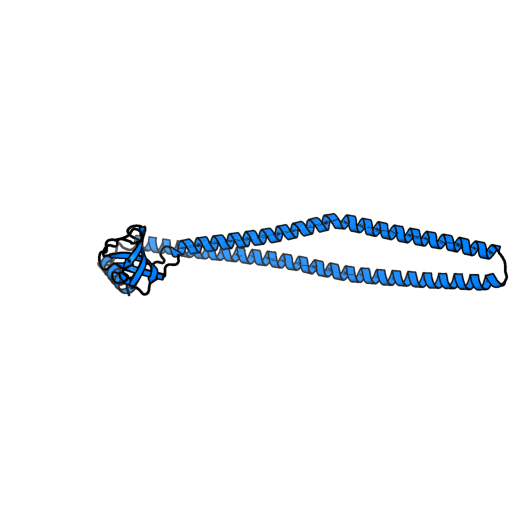 252 VAL A O 1
ATOM 2051 N N . SER A 1 253 ? -16.314 0.607 51.305 1.00 40.62 253 SER A N 1
ATOM 2052 C CA . SER A 1 253 ? -17.254 1.717 51.085 1.00 40.62 253 SER A CA 1
ATOM 2053 C C . SER A 1 253 ? -16.758 3.077 51.617 1.00 40.62 253 SER A C 1
ATOM 2055 O O . SER A 1 253 ? -17.578 3.935 51.962 1.00 40.62 253 SER A O 1
ATOM 2057 N N . LYS A 1 254 ? -15.442 3.271 51.738 1.00 36.00 254 LYS A N 1
ATOM 2058 C CA . LYS A 1 254 ? -14.782 4.567 51.956 1.00 36.00 254 LYS A CA 1
ATOM 2059 C C . LYS A 1 254 ? -13.698 4.768 50.911 1.00 36.00 254 LYS A C 1
ATOM 2061 O O . LYS A 1 254 ? -13.515 5.942 50.527 1.00 36.00 254 LYS A O 1
#

Radius of gyration: 44.73 Å; chains: 1; bounding box: 92×54×127 Å

Organism: NCBI:txid348837